Protein AF-0000000087141387 (afdb_homodimer)

Solvent-accessible surface area (backbone atoms only — not comparable to full-atom values): 13794 Å² total; per-residue (Å²): 77,48,28,27,36,65,25,38,48,36,56,26,40,43,23,45,24,67,42,59,40,42,36,78,27,45,29,98,48,74,44,71,75,12,20,37,37,37,37,39,38,30,48,27,39,36,30,54,13,56,23,33,44,31,39,34,23,25,47,71,19,22,20,38,37,33,47,34,37,37,37,45,31,36,32,42,55,13,43,25,35,38,31,36,32,15,14,28,33,80,92,75,69,39,75,70,88,55,39,50,20,52,37,28,44,32,39,39,36,39,34,39,36,31,41,29,20,44,18,43,27,44,31,38,33,22,54,90,37,36,37,62,42,42,74,42,62,72,52,54,55,41,79,36,65,61,42,79,40,40,64,36,81,70,51,68,131,77,48,28,26,35,65,24,37,45,35,56,27,39,43,23,45,24,69,43,58,40,42,35,78,28,44,29,98,48,74,44,72,76,13,21,36,35,38,37,38,40,31,48,27,39,38,31,55,14,57,24,33,44,32,38,35,23,26,48,74,19,22,20,39,37,33,47,34,36,38,37,46,30,37,32,42,54,12,43,26,34,37,32,37,32,15,14,27,33,80,92,75,70,40,73,69,87,54,37,49,19,52,36,31,45,31,39,39,36,39,34,38,37,30,41,30,20,43,19,43,28,43,31,40,32,23,54,89,36,37,38,64,41,42,74,43,62,72,53,55,55,42,78,39,66,62,46,79,39,40,65,35,82,72,50,68,131

Radius of gyration: 18.94 Å; Cα contacts (8 Å, |Δi|>4): 1085; chains: 2; bounding box: 34×52×44 Å

Sequence (314 aa):
MQSSTNTIFNNNYCCGGHGISIGSLGGNAVDETSTVQGLTVQGNTIVNSDNGLRIKTIIGLQGLVSDVKYVQNTLSNAKNAIVMHSDYSKSKGGYTASPTSQVAIKGVTISGLTGSATNLYDIVANPKVVSDWSFSGIKVSASTTGNMVGQPNSVSVMQSSTNTIFNNNYCCGGHGISIGSLGGNAVDETSTVQGLTVQGNTIVNSDNGLRIKTIIGLQGLVSDVKYVQNTLSNAKNAIVMHSDYSKSKGGYTASPTSQVAIKGVTISGLTGSATNLYDIVANPKVVSDWSFSGIKVSASTTGNMVGQPNSVSV

Organism: NCBI:txid53985

Structure (mmCIF, N/CA/C/O backbone):
data_AF-0000000087141387-model_v1
#
loop_
_entity.id
_entity.type
_entity.pdbx_description
1 polymer endo-polygalacturonase
#
loop_
_atom_site.group_PDB
_atom_site.id
_atom_site.type_symbol
_atom_site.label_atom_id
_atom_site.label_alt_id
_atom_site.label_comp_id
_atom_site.label_asym_id
_atom_site.label_entity_id
_atom_site.label_seq_id
_atom_site.pdbx_PDB_ins_code
_atom_site.Cartn_x
_atom_site.Cartn_y
_atom_site.Cartn_z
_atom_site.occupancy
_atom_site.B_iso_or_equiv
_atom_site.auth_seq_id
_atom_site.auth_comp_id
_atom_site.auth_asym_id
_atom_site.auth_atom_id
_atom_site.pdbx_PDB_model_num
ATOM 1 N N . MET A 1 1 ? -2.252 2.287 0.493 1 89.75 1 MET A N 1
ATOM 2 C CA . MET A 1 1 ? -3.629 1.812 0.587 1 89.75 1 MET A CA 1
ATOM 3 C C . MET A 1 1 ? -4.562 2.682 -0.245 1 89.75 1 MET A C 1
ATOM 5 O O . MET A 1 1 ? -4.492 3.912 -0.185 1 89.75 1 MET A O 1
ATOM 9 N N . GLN A 1 2 ? -5.402 1.954 -1.001 1 87.31 2 GLN A N 1
ATOM 10 C CA . GLN A 1 2 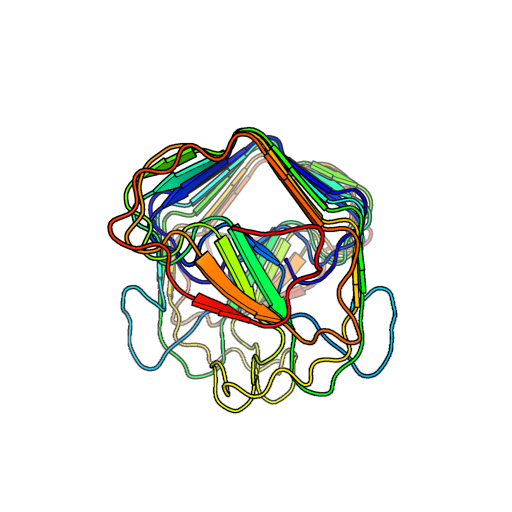? -6.285 2.703 -1.889 1 87.31 2 GLN A CA 1
ATOM 11 C C . GLN A 1 2 ? -7.742 2.553 -1.467 1 87.31 2 GLN A C 1
ATOM 13 O O . GLN A 1 2 ? -8.57 3.426 -1.742 1 87.31 2 GLN A O 1
ATOM 18 N N . SER A 1 3 ? -8.055 1.5 -0.824 1 94.06 3 SER A N 1
ATOM 19 C CA . SER A 1 3 ? -9.375 1.249 -0.241 1 94.06 3 SER A CA 1
ATOM 20 C C . SER A 1 3 ? -9.289 0.21 0.873 1 94.06 3 SER A C 1
ATOM 22 O O . SER A 1 3 ? -8.492 -0.728 0.798 1 94.06 3 SER A O 1
ATOM 24 N N . SER A 1 4 ? -10 0.456 1.893 1 95.75 4 SER A N 1
ATOM 25 C CA . SER A 1 4 ? -10.062 -0.491 3 1 95.75 4 SER A CA 1
ATOM 26 C C . SER A 1 4 ? -11.062 -0.039 4.059 1 95.75 4 SER A C 1
ATOM 28 O O . SER A 1 4 ? -11.422 1.139 4.117 1 95.75 4 SER A O 1
ATOM 30 N N . THR A 1 5 ? -11.5 -1.053 4.746 1 96.19 5 THR A N 1
ATOM 31 C CA . THR A 1 5 ? -12.281 -0.773 5.945 1 96.19 5 THR A CA 1
ATOM 32 C C . THR A 1 5 ? -11.719 -1.523 7.148 1 96.19 5 THR A C 1
ATOM 34 O O . THR A 1 5 ? -11.258 -2.66 7.02 1 96.19 5 THR A O 1
ATOM 37 N N . ASN A 1 6 ? -11.711 -0.925 8.273 1 96.06 6 ASN A N 1
ATOM 38 C CA . ASN A 1 6 ? -11.359 -1.546 9.547 1 96.06 6 ASN A CA 1
ATOM 39 C C . ASN A 1 6 ? -10.039 -2.307 9.453 1 96.06 6 ASN A C 1
ATOM 41 O O . ASN A 1 6 ? -9.977 -3.486 9.805 1 96.06 6 ASN A O 1
ATOM 45 N N . THR A 1 7 ? -9.062 -1.631 9.078 1 96.06 7 THR A N 1
ATOM 46 C CA . THR A 1 7 ? -7.742 -2.203 8.844 1 96.06 7 THR A CA 1
ATOM 47 C C . THR A 1 7 ? -6.77 -1.777 9.945 1 96.06 7 THR A C 1
ATOM 49 O O . THR A 1 7 ? -6.828 -0.644 10.422 1 96.06 7 THR A O 1
ATOM 52 N N . ILE A 1 8 ? -5.891 -2.691 10.383 1 97.38 8 ILE A N 1
ATOM 53 C CA . ILE A 1 8 ? -4.859 -2.422 11.375 1 97.38 8 ILE A CA 1
ATOM 54 C C . ILE A 1 8 ? -3.484 -2.719 10.789 1 97.38 8 ILE A C 1
ATOM 56 O O . ILE A 1 8 ? -3.219 -3.84 10.352 1 97.38 8 ILE A O 1
ATOM 60 N N . PHE A 1 9 ? -2.645 -1.748 10.742 1 96.81 9 PHE A N 1
ATOM 61 C CA . PHE A 1 9 ? -1.237 -1.848 10.375 1 96.81 9 PHE A CA 1
ATOM 62 C C . PHE A 1 9 ? -0.344 -1.689 11.602 1 96.81 9 PHE A C 1
ATOM 64 O O . PHE A 1 9 ? -0.021 -0.568 12 1 96.81 9 PHE A O 1
ATOM 71 N N . ASN A 1 10 ? 0.078 -2.791 12.117 1 95.75 10 ASN A N 1
ATOM 72 C CA . ASN A 1 10 ? 0.722 -2.709 13.422 1 95.75 10 ASN A CA 1
ATOM 73 C C . ASN A 1 10 ? 2.121 -3.316 13.398 1 95.75 10 ASN A C 1
ATOM 75 O O . ASN A 1 10 ? 2.326 -4.391 12.828 1 95.75 10 ASN A O 1
ATOM 79 N N . ASN A 1 11 ? 3.123 -2.572 13.93 1 97.56 11 ASN A N 1
ATOM 80 C CA . ASN A 1 11 ? 4.465 -3.051 14.242 1 97.56 11 ASN A CA 1
ATOM 81 C C . ASN A 1 11 ? 5.195 -3.531 12.992 1 97.56 11 ASN A C 1
ATOM 83 O O . ASN A 1 11 ? 5.797 -4.605 12.992 1 97.56 11 ASN A O 1
ATOM 87 N N . ASN A 1 12 ? 5.012 -2.738 11.984 1 97.5 12 ASN A N 1
ATOM 88 C CA . ASN A 1 12 ? 5.746 -3.016 10.75 1 97.5 12 ASN A CA 1
ATOM 89 C C . ASN A 1 12 ? 7.07 -2.26 10.711 1 97.5 12 ASN A C 1
ATOM 91 O O . ASN A 1 12 ? 7.25 -1.272 11.422 1 97.5 12 ASN A O 1
ATOM 95 N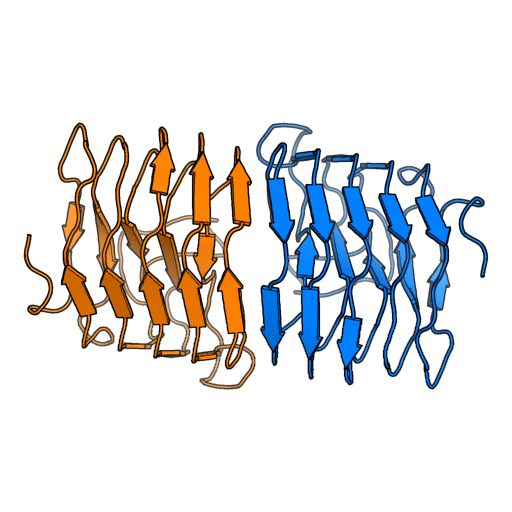 N . TYR A 1 13 ? 8.023 -2.809 9.992 1 98.12 13 TYR A N 1
ATOM 96 C CA . TYR A 1 13 ? 9.258 -2.129 9.625 1 98.12 13 TYR A CA 1
ATOM 97 C C . TYR A 1 13 ? 9.289 -1.812 8.133 1 98.12 13 TYR A C 1
ATOM 99 O O . TYR A 1 13 ? 9.281 -2.721 7.297 1 98.12 13 TYR A O 1
ATOM 107 N N . CYS A 1 14 ? 9.242 -0.518 7.812 1 96.81 14 CYS A N 1
ATOM 108 C CA . CYS A 1 14 ? 9.234 -0.039 6.438 1 96.81 14 CYS A CA 1
ATOM 109 C C . CYS A 1 14 ? 10.523 0.705 6.113 1 96.81 14 CYS A C 1
ATOM 111 O O . CYS A 1 14 ? 10.922 1.612 6.844 1 96.81 14 CYS A O 1
ATOM 113 N N . CYS A 1 15 ? 11.172 0.328 4.992 1 97.38 15 CYS A N 1
ATOM 114 C CA . CYS A 1 15 ? 12.445 0.951 4.66 1 97.38 15 CYS A CA 1
ATOM 115 C C . CYS A 1 15 ? 12.547 1.225 3.166 1 97.38 15 CYS A C 1
ATOM 117 O O . CYS A 1 15 ? 12.203 0.368 2.348 1 97.38 15 CYS A O 1
ATOM 119 N N . GLY A 1 16 ? 13.016 2.432 2.848 1 95.5 16 GLY A N 1
ATOM 120 C CA . GLY A 1 16 ? 13.43 2.742 1.487 1 95.5 16 GLY A CA 1
ATOM 121 C C . GLY A 1 16 ? 12.266 2.941 0.541 1 95.5 16 GLY A C 1
ATOM 122 O O . GLY A 1 16 ? 12.328 2.541 -0.624 1 95.5 16 GLY A O 1
ATOM 123 N N . GLY A 1 17 ? 11.234 3.537 1.069 1 94.88 17 GLY A N 1
ATOM 124 C CA . GLY A 1 17 ? 10.07 3.707 0.222 1 94.88 17 GLY A CA 1
ATOM 125 C C . GLY A 1 17 ? 9.406 5.062 0.382 1 94.88 17 GLY A C 1
ATOM 126 O O . GLY A 1 17 ? 10.078 6.059 0.658 1 94.88 17 GLY A O 1
ATOM 127 N N . HIS A 1 18 ? 8.125 5.062 0.055 1 94.31 18 HIS A N 1
ATOM 128 C CA . HIS A 1 18 ? 7.383 6.316 0.049 1 94.31 18 HIS A CA 1
ATOM 129 C C . HIS A 1 18 ? 6.605 6.5 1.348 1 94.31 18 HIS A C 1
ATOM 131 O O . HIS A 1 18 ? 5.688 7.32 1.413 1 94.31 18 HIS A O 1
ATOM 137 N N . GLY A 1 19 ? 6.934 5.664 2.408 1 96.06 19 GLY A N 1
ATOM 138 C CA . GLY A 1 19 ? 6.246 5.773 3.684 1 96.06 19 GLY A CA 1
ATOM 139 C C . GLY A 1 19 ? 4.953 4.98 3.732 1 96.06 19 GLY A C 1
ATOM 140 O O . GLY A 1 19 ? 4.676 4.18 2.838 1 96.06 19 GLY A O 1
ATOM 141 N N . ILE A 1 20 ? 4.215 5.023 4.809 1 97.12 20 ILE A N 1
ATOM 142 C CA . ILE A 1 20 ? 2.883 4.441 4.941 1 97.12 20 ILE A CA 1
ATOM 143 C C . ILE A 1 20 ? 1.841 5.406 4.379 1 97.12 20 ILE A C 1
ATOM 145 O O . ILE A 1 20 ? 1.582 6.461 4.965 1 97.12 20 ILE A O 1
ATOM 149 N N . SER A 1 21 ? 1.292 5.062 3.244 1 97.5 21 SER A N 1
ATOM 150 C CA . SER A 1 21 ? 0.534 6.031 2.461 1 97.5 21 SER A CA 1
ATOM 151 C C . SER A 1 21 ? -0.897 5.559 2.23 1 97.5 21 SER A C 1
ATOM 153 O O . SER A 1 21 ? -1.131 4.375 1.965 1 97.5 21 SER A O 1
ATOM 155 N N . ILE A 1 22 ? -1.842 6.422 2.447 1 97.81 22 ILE A N 1
ATOM 156 C CA . ILE A 1 22 ? -3.17 6.297 1.856 1 97.81 22 ILE A CA 1
ATOM 157 C C . ILE A 1 22 ? -3.209 7.027 0.516 1 97.81 22 ILE A C 1
ATOM 159 O O . ILE A 1 22 ? -3.02 8.242 0.46 1 97.81 22 ILE A O 1
ATOM 163 N N . GLY A 1 23 ? -3.463 6.262 -0.583 1 95.19 23 GLY A N 1
ATOM 164 C CA . GLY A 1 23 ? -3.545 6.938 -1.868 1 95.19 23 GLY A CA 1
ATOM 165 C C . GLY A 1 23 ? -2.709 6.273 -2.945 1 95.19 23 GLY A C 1
ATOM 166 O O . GLY A 1 23 ? -2.08 5.242 -2.703 1 95.19 23 GLY A O 1
ATOM 167 N N . SER A 1 24 ? -2.736 6.84 -4.105 1 95.19 24 SER A N 1
ATOM 168 C CA . SER A 1 24 ? -3.598 7.957 -4.477 1 95.19 24 SER A CA 1
ATOM 169 C C . SER A 1 24 ? -5.07 7.559 -4.426 1 95.19 24 SER A C 1
ATOM 171 O O . SER A 1 24 ? -5.453 6.508 -4.945 1 95.19 24 SER A O 1
ATOM 173 N N . LEU A 1 25 ? -5.867 8.352 -3.779 1 97.5 25 LEU A N 1
ATOM 174 C CA . LEU A 1 25 ? -7.262 8 -3.545 1 97.5 25 LEU A CA 1
ATOM 175 C C . LEU A 1 25 ? -8.195 8.992 -4.242 1 97.5 25 LEU A C 1
ATOM 177 O O . LEU A 1 25 ? -7.992 10.203 -4.164 1 97.5 25 LEU A O 1
ATOM 181 N N . GLY A 1 26 ? -9.18 8.5 -4.938 1 97.56 26 GLY A N 1
ATOM 182 C CA . GLY A 1 26 ? -10.227 9.273 -5.57 1 97.56 26 GLY A CA 1
ATOM 183 C C . GLY A 1 26 ? -10.914 8.539 -6.707 1 97.56 26 GLY A C 1
ATOM 184 O O . GLY A 1 26 ? -10.266 7.801 -7.453 1 97.56 26 GLY A O 1
ATOM 185 N N . GLY A 1 27 ? -12.125 8.711 -6.867 1 96.81 27 GLY A N 1
ATOM 186 C CA . GLY A 1 27 ? -12.938 8.156 -7.941 1 96.81 27 GLY A CA 1
ATOM 187 C C . GLY A 1 27 ? -14.062 9.07 -8.383 1 96.81 27 GLY A C 1
ATOM 188 O O . GLY A 1 27 ? -14.125 10.227 -7.957 1 96.81 27 GLY A O 1
ATOM 189 N N . ASN A 1 28 ? -14.891 8.492 -9.305 1 96.88 28 ASN A N 1
ATOM 190 C CA . ASN A 1 28 ? -15.969 9.297 -9.867 1 96.88 28 ASN A CA 1
ATOM 191 C C . ASN A 1 28 ? -17.078 9.547 -8.844 1 96.88 28 ASN A C 1
ATOM 193 O O . ASN A 1 28 ? -17.875 10.469 -9 1 96.88 28 ASN A O 1
ATOM 197 N N . ALA A 1 29 ? -17.125 8.641 -7.836 1 97.94 29 ALA A N 1
ATOM 198 C CA . ALA A 1 29 ? -18.109 8.742 -6.758 1 97.94 29 ALA A CA 1
ATOM 199 C C . ALA A 1 29 ? -17.531 8.227 -5.441 1 97.94 29 ALA A C 1
ATOM 201 O O . ALA A 1 29 ? -16.469 7.598 -5.43 1 97.94 29 ALA A O 1
ATOM 202 N N . VAL A 1 30 ? -18.172 8.609 -4.332 1 98.06 30 VAL A N 1
ATOM 203 C CA . VAL A 1 30 ? -17.844 8.016 -3.043 1 98.06 30 VAL A CA 1
ATOM 204 C C . VAL A 1 30 ? -18.438 6.617 -2.945 1 98.06 30 VAL A C 1
ATOM 206 O O . VAL A 1 30 ? -19.672 6.469 -2.863 1 98.06 30 VAL A O 1
ATOM 209 N N . ASP A 1 31 ? -17.578 5.684 -3.043 1 96.88 31 ASP A N 1
ATOM 210 C CA . ASP A 1 31 ? -18.016 4.297 -2.885 1 96.88 31 ASP A CA 1
ATOM 211 C C . ASP A 1 31 ? -16.891 3.449 -2.273 1 96.88 31 ASP A C 1
ATOM 213 O O . ASP A 1 31 ? -15.906 3.984 -1.771 1 96.88 31 ASP A O 1
ATOM 217 N N . GLU A 1 32 ? -17.047 2.152 -2.291 1 94.38 32 GLU A N 1
ATOM 218 C CA . GLU A 1 32 ? -16.109 1.261 -1.613 1 94.38 32 GLU A CA 1
ATOM 219 C C . GLU A 1 32 ? -14.711 1.353 -2.229 1 94.38 32 GLU A C 1
ATOM 221 O O . GLU A 1 32 ? -13.711 1.162 -1.537 1 94.38 32 GLU A O 1
ATOM 226 N N . THR A 1 33 ? -14.609 1.691 -3.445 1 92.81 33 THR A N 1
ATOM 227 C CA . THR A 1 33 ? -13.328 1.685 -4.145 1 92.81 33 THR A CA 1
ATOM 228 C C . THR A 1 33 ? -12.594 3.008 -3.939 1 92.81 33 THR A C 1
ATOM 230 O O . THR A 1 33 ? -11.398 3.113 -4.238 1 92.81 33 THR A O 1
ATOM 233 N N . SER A 1 34 ? -13.352 3.965 -3.387 1 97.31 34 SER A N 1
ATOM 234 C CA . SER A 1 34 ? -12.773 5.285 -3.166 1 97.31 34 SER A CA 1
ATOM 235 C C . SER A 1 34 ? -12.875 5.695 -1.699 1 97.31 34 SER A C 1
ATOM 237 O O . SER A 1 34 ? -13.109 6.863 -1.39 1 97.31 34 SER A O 1
ATOM 239 N N . THR A 1 35 ? -12.758 4.613 -0.816 1 98.31 35 THR A N 1
ATOM 240 C CA . THR A 1 35 ? -12.945 4.887 0.605 1 98.31 35 THR A CA 1
ATOM 241 C C . THR A 1 35 ? -11.898 4.148 1.437 1 98.31 35 THR A C 1
ATOM 243 O O . THR A 1 35 ? -11.641 2.965 1.208 1 98.31 35 THR A O 1
ATOM 246 N N . VAL A 1 36 ? -11.211 4.848 2.338 1 98.62 36 VAL A N 1
ATOM 247 C CA . VAL A 1 36 ? -10.484 4.277 3.463 1 98.62 36 VAL A CA 1
ATOM 248 C C . VAL A 1 36 ? -11.125 4.723 4.777 1 98.62 36 VAL A C 1
ATOM 250 O O . VAL A 1 36 ? -11.156 5.918 5.086 1 98.62 36 VAL A O 1
ATOM 253 N N . GLN A 1 37 ? -11.68 3.74 5.406 1 98.56 37 GLN A N 1
ATOM 254 C CA . GLN A 1 37 ? -12.398 4.062 6.633 1 98.56 37 GLN A CA 1
ATOM 255 C C . GLN A 1 37 ? -12.023 3.102 7.758 1 98.56 37 GLN A C 1
ATOM 257 O O . GLN A 1 37 ? -12.047 1.883 7.57 1 98.56 37 GLN A O 1
ATOM 262 N N . GLY A 1 38 ? -11.695 3.609 8.883 1 98.25 38 GLY A N 1
ATOM 263 C CA . GLY A 1 38 ? -11.336 2.764 10.016 1 98.25 38 GLY A CA 1
ATOM 264 C C . GLY A 1 38 ? -9.953 2.15 9.883 1 98.25 38 GLY A C 1
ATOM 265 O O . GLY A 1 38 ? -9.805 0.926 9.906 1 98.25 38 GLY A O 1
ATOM 266 N N . LEU A 1 39 ? -8.938 3.033 9.836 1 98.44 39 LEU A N 1
ATOM 267 C CA . LEU A 1 39 ? -7.551 2.592 9.703 1 98.44 39 LEU A CA 1
ATOM 268 C C . LEU A 1 39 ? -6.746 2.955 10.945 1 98.44 39 LEU A C 1
ATOM 270 O O . LEU A 1 39 ? -6.738 4.113 11.367 1 98.44 39 LEU A O 1
ATOM 274 N N . THR A 1 40 ? -6.172 1.952 11.555 1 98.69 40 THR A N 1
ATOM 275 C CA . THR A 1 40 ? -5.223 2.184 12.641 1 98.69 40 THR A CA 1
ATOM 276 C C . THR A 1 40 ? -3.811 1.805 12.203 1 98.69 40 THR A C 1
ATOM 278 O O . THR A 1 40 ? -3.566 0.671 11.789 1 98.69 40 THR A O 1
ATOM 281 N N . VAL A 1 41 ? -2.93 2.729 12.273 1 98.62 41 VAL A N 1
ATOM 282 C CA . VAL A 1 41 ? -1.507 2.576 11.984 1 98.62 41 VAL A CA 1
ATOM 283 C C . VAL A 1 41 ? -0.696 2.799 13.258 1 98.62 41 VAL A C 1
ATOM 285 O O . VAL A 1 41 ? -0.522 3.936 13.703 1 98.62 41 VAL A O 1
ATOM 288 N N . GLN A 1 42 ? -0.193 1.696 13.812 1 98.62 42 GLN A N 1
ATOM 289 C CA . GLN A 1 42 ? 0.323 1.851 15.172 1 98.62 42 GLN A CA 1
ATOM 290 C C . GLN A 1 42 ? 1.653 1.124 15.336 1 98.62 42 GLN A C 1
ATOM 292 O O . GLN A 1 42 ? 1.806 -0.016 14.898 1 98.62 42 GLN A O 1
ATOM 297 N N . GLY A 1 43 ? 2.555 1.771 15.93 1 98.62 43 GLY A N 1
ATOM 298 C CA . GLY A 1 43 ? 3.777 1.13 16.391 1 98.62 43 GLY A CA 1
ATOM 299 C C . GLY A 1 43 ? 4.723 0.774 15.258 1 98.62 43 GLY A C 1
ATOM 300 O O . GLY A 1 43 ? 5.566 -0.11 15.398 1 98.62 43 GLY A O 1
ATOM 301 N N . ASN A 1 44 ? 4.617 1.442 14.172 1 98.69 44 ASN A N 1
ATOM 302 C CA . ASN A 1 44 ? 5.469 1.119 13.031 1 98.69 44 ASN A CA 1
ATOM 303 C C . ASN A 1 44 ? 6.766 1.926 13.055 1 98.69 44 ASN A C 1
ATOM 305 O O . ASN A 1 44 ? 6.82 3.004 13.648 1 98.69 44 ASN A O 1
ATOM 309 N N . THR A 1 45 ? 7.809 1.389 12.453 1 98.81 45 THR A N 1
ATOM 310 C CA . THR A 1 45 ? 9.07 2.08 12.203 1 98.81 45 THR A CA 1
ATOM 311 C C . THR A 1 45 ? 9.273 2.316 10.711 1 98.81 45 THR A C 1
ATOM 313 O O . THR A 1 45 ? 9.227 1.376 9.914 1 98.81 45 THR A O 1
ATOM 316 N N . ILE A 1 46 ? 9.469 3.549 10.352 1 98.62 46 ILE A N 1
ATOM 317 C CA . ILE A 1 46 ? 9.672 3.953 8.961 1 98.62 46 ILE A CA 1
ATOM 318 C C . ILE A 1 46 ? 11.062 4.566 8.805 1 98.62 46 ILE A C 1
ATOM 320 O O . ILE A 1 46 ? 11.375 5.582 9.43 1 98.62 46 ILE A O 1
ATOM 324 N N . VAL A 1 47 ? 11.852 3.932 7.93 1 98.56 47 VAL A N 1
ATOM 325 C CA . VAL A 1 47 ? 13.266 4.266 7.906 1 98.56 47 VAL A CA 1
ATOM 326 C C . VAL A 1 47 ? 13.68 4.664 6.492 1 98.56 47 VAL A C 1
ATOM 328 O O . VAL A 1 47 ? 13.258 4.039 5.516 1 98.56 47 VAL A O 1
ATOM 331 N N . ASN A 1 48 ? 14.555 5.684 6.402 1 98.06 48 ASN A N 1
ATOM 332 C CA . ASN A 1 48 ? 15.172 6.059 5.133 1 98.06 48 ASN A CA 1
ATOM 333 C C . ASN A 1 48 ? 14.148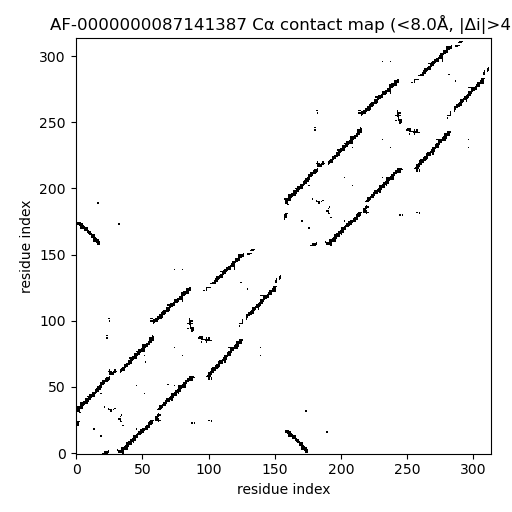 6.094 4 1 98.06 48 ASN A C 1
ATOM 335 O O . ASN A 1 48 ? 14.344 5.453 2.965 1 98.06 48 ASN A O 1
ATOM 339 N N . SER A 1 49 ? 13.102 6.953 4.262 1 98.25 49 SER A N 1
ATOM 340 C CA . SER A 1 49 ? 11.977 6.969 3.332 1 98.25 49 SER A CA 1
ATOM 341 C C . SER A 1 49 ? 11.633 8.391 2.906 1 98.25 49 SER A C 1
ATOM 343 O O . SER A 1 49 ? 11.969 9.352 3.602 1 98.25 49 SER A O 1
ATOM 345 N N . ASP A 1 50 ? 10.984 8.5 1.777 1 97.62 50 ASP A N 1
ATOM 346 C CA . ASP A 1 50 ? 10.578 9.805 1.27 1 97.62 50 ASP A CA 1
ATOM 347 C C . ASP A 1 50 ? 9.57 10.469 2.207 1 97.62 50 ASP A C 1
ATOM 349 O O . ASP A 1 50 ? 9.547 11.695 2.328 1 97.62 50 ASP A O 1
ATOM 353 N N . ASN A 1 51 ? 8.742 9.688 2.77 1 98.38 51 ASN A N 1
ATOM 354 C CA . ASN A 1 51 ? 7.699 10.156 3.67 1 98.38 51 ASN A CA 1
ATOM 355 C C . ASN A 1 51 ? 7.555 9.25 4.887 1 98.38 51 ASN A C 1
ATOM 357 O O . ASN A 1 51 ? 8.039 8.117 4.883 1 98.38 51 ASN A O 1
ATOM 361 N N . GLY A 1 52 ? 6.984 9.805 5.984 1 98.69 52 GLY A N 1
ATOM 362 C CA . GLY A 1 52 ? 6.48 8.992 7.082 1 98.69 52 GLY A CA 1
ATOM 363 C C . GLY A 1 52 ? 5.047 8.539 6.879 1 98.69 52 GLY A C 1
ATOM 364 O O . GLY A 1 52 ? 4.801 7.508 6.254 1 98.69 52 GLY A O 1
ATOM 365 N N . LEU A 1 53 ? 4.18 9.438 7.387 1 98.88 53 LEU A N 1
ATOM 366 C CA . LEU A 1 53 ? 2.746 9.242 7.215 1 98.88 53 LEU A CA 1
ATOM 367 C C . LEU A 1 53 ? 2.215 10.102 6.074 1 98.88 53 LEU A C 1
ATOM 369 O O . LEU A 1 53 ? 2.414 11.32 6.062 1 98.88 53 LEU A O 1
ATOM 373 N N . ARG A 1 54 ? 1.555 9.438 5.105 1 98.62 54 ARG A N 1
ATOM 374 C CA . ARG A 1 54 ? 1.21 10.18 3.896 1 98.62 54 ARG A CA 1
ATOM 375 C C . ARG A 1 54 ? -0.226 9.898 3.471 1 98.62 54 ARG A C 1
ATOM 377 O O . ARG A 1 54 ? -0.669 8.75 3.49 1 98.62 54 ARG A O 1
ATOM 384 N N . ILE A 1 55 ? -0.992 10.914 3.211 1 98.75 55 ILE A N 1
ATOM 385 C CA . ILE A 1 55 ? -2.277 10.828 2.525 1 98.75 55 ILE A CA 1
ATOM 386 C C . ILE A 1 55 ? -2.238 11.672 1.25 1 98.75 55 ILE A C 1
ATOM 388 O O . ILE A 1 55 ? -1.878 12.852 1.287 1 98.75 55 ILE A O 1
ATOM 392 N N . LYS A 1 56 ? -2.506 11.062 0.12 1 98.38 56 LYS A N 1
ATOM 393 C CA . LYS A 1 56 ? -2.543 11.781 -1.148 1 98.38 56 LYS A CA 1
ATOM 394 C C . LYS A 1 56 ? -3.834 11.492 -1.907 1 98.38 56 LYS A C 1
ATOM 396 O O . LYS A 1 56 ? -4.199 10.328 -2.104 1 98.38 56 LYS A O 1
ATOM 401 N N . THR A 1 57 ? -4.562 12.586 -2.275 1 98.81 57 THR A N 1
ATOM 402 C CA . THR A 1 57 ? -5.848 12.414 -2.945 1 98.81 57 THR A CA 1
ATOM 403 C C . THR A 1 57 ? -5.848 13.117 -4.301 1 98.81 57 THR A C 1
ATOM 405 O O . THR A 1 57 ? -5.16 14.125 -4.484 1 98.81 57 THR A O 1
ATOM 408 N N . ILE A 1 58 ? -6.613 12.602 -5.219 1 98.06 58 ILE A N 1
ATOM 409 C CA . ILE A 1 58 ? -6.508 12.953 -6.629 1 98.06 58 ILE A CA 1
ATOM 410 C C . ILE A 1 58 ? -7.371 14.18 -6.926 1 98.06 58 ILE A C 1
ATOM 412 O O . ILE A 1 58 ? -8.547 14.227 -6.551 1 98.06 58 ILE A O 1
ATOM 416 N N . ILE A 1 59 ? -6.812 15.109 -7.633 1 98.69 59 ILE A N 1
ATOM 417 C CA . ILE A 1 59 ? -7.465 16.359 -7.977 1 98.69 59 ILE A CA 1
ATOM 418 C C . ILE A 1 59 ? -8.766 16.078 -8.719 1 98.69 59 ILE A C 1
ATOM 420 O O . ILE A 1 59 ? -8.82 15.211 -9.586 1 98.69 59 ILE A O 1
ATOM 424 N N . GLY A 1 60 ? -9.797 16.719 -8.281 1 98.38 60 GLY A N 1
ATOM 425 C CA . GLY A 1 60 ? -11.062 16.719 -8.992 1 98.38 60 GLY A CA 1
ATOM 426 C C . GLY A 1 60 ? -11.906 15.492 -8.703 1 98.38 60 GLY A C 1
ATOM 427 O O . GLY A 1 60 ? -13.078 15.438 -9.094 1 98.38 60 GLY A O 1
ATOM 428 N N . LEU A 1 61 ? -11.438 14.516 -8.016 1 98.44 61 LEU A N 1
ATOM 429 C CA . LEU A 1 61 ? -1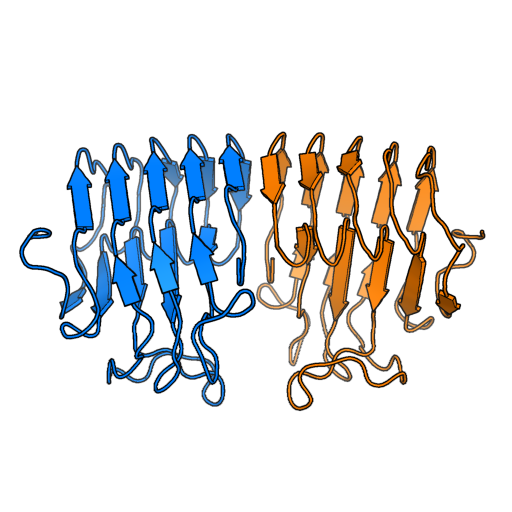2.172 13.273 -7.801 1 98.44 61 LEU A CA 1
ATOM 430 C C . LEU A 1 61 ? -12.766 13.219 -6.395 1 98.44 61 LEU A C 1
ATOM 432 O O . LEU A 1 61 ? -12.461 14.078 -5.559 1 98.44 61 LEU A O 1
ATOM 436 N N . GLN A 1 62 ? -13.695 12.289 -6.258 1 98.75 62 GLN A N 1
ATOM 437 C CA . GLN A 1 62 ? -14.43 12.156 -5.004 1 98.75 62 GLN A CA 1
ATOM 438 C C . GLN A 1 62 ? -13.969 10.93 -4.223 1 98.75 62 GLN A C 1
ATOM 440 O O . GLN A 1 62 ? -13.375 10.016 -4.789 1 98.75 62 GLN A O 1
ATOM 445 N N . GLY A 1 63 ? -14.281 10.969 -2.932 1 98.81 63 GLY A N 1
ATOM 446 C CA . GLY A 1 63 ? -13.93 9.867 -2.051 1 98.81 63 GLY A CA 1
ATOM 447 C C . GLY A 1 63 ? -13.984 10.234 -0.581 1 98.81 63 GLY A C 1
ATOM 448 O O . GLY A 1 63 ? -14.438 11.32 -0.225 1 98.81 63 GLY A O 1
ATOM 449 N N . LEU A 1 64 ? -13.453 9.18 0.247 1 98.88 64 LEU A N 1
ATOM 450 C CA . LEU A 1 64 ? -13.555 9.391 1.687 1 98.88 64 LEU A CA 1
ATOM 451 C C . LEU A 1 64 ? -12.383 8.742 2.416 1 98.88 64 LEU A C 1
ATOM 453 O O . LEU A 1 64 ? -12.109 7.555 2.217 1 98.88 64 LEU A O 1
ATOM 457 N N . VAL A 1 65 ? -11.695 9.492 3.17 1 98.88 65 VAL A N 1
ATOM 458 C CA . VAL A 1 65 ? -10.781 9.039 4.215 1 98.88 65 VAL A CA 1
ATOM 459 C C . VAL A 1 65 ? -11.328 9.438 5.586 1 98.88 65 VAL A C 1
ATOM 461 O O . VAL A 1 65 ? -11.5 10.625 5.867 1 98.88 65 VAL A O 1
ATOM 464 N N . SER A 1 66 ? -11.656 8.461 6.336 1 98.81 66 SER A N 1
ATOM 465 C CA . SER A 1 66 ? -12.242 8.812 7.625 1 98.81 66 SER A CA 1
ATOM 466 C C . SER A 1 66 ? -11.82 7.828 8.711 1 98.81 66 SER A C 1
ATOM 468 O O . SER A 1 66 ? -11.609 6.645 8.43 1 98.81 66 SER A O 1
ATOM 470 N N . ASP A 1 67 ? -11.703 8.305 9.898 1 98.69 67 ASP A N 1
ATOM 471 C CA . ASP A 1 67 ? -11.398 7.492 11.07 1 98.69 67 ASP A CA 1
ATOM 472 C C . ASP A 1 67 ? -10.055 6.777 10.914 1 98.69 67 ASP A C 1
ATOM 474 O O . ASP A 1 67 ? -9.984 5.551 11.016 1 98.69 67 ASP A O 1
ATOM 478 N N . VAL A 1 68 ? -9.102 7.652 10.75 1 98.81 68 VAL A N 1
ATOM 479 C CA . VAL A 1 68 ? -7.73 7.18 10.594 1 98.81 68 VAL A CA 1
ATOM 480 C C . VAL A 1 68 ? -6.906 7.566 11.82 1 98.81 68 VAL A C 1
ATOM 482 O O . VAL A 1 68 ? -6.875 8.734 12.211 1 98.81 68 VAL A O 1
ATOM 485 N N . LYS A 1 69 ? -6.242 6.582 12.43 1 98.88 69 LYS A N 1
ATOM 486 C CA . LYS A 1 69 ? -5.418 6.812 13.617 1 98.88 69 LYS A CA 1
ATOM 487 C C . LYS A 1 69 ? -3.975 6.383 13.375 1 98.88 69 LYS A C 1
ATOM 489 O O . LYS A 1 69 ? -3.709 5.207 13.109 1 98.88 69 LYS A O 1
ATOM 494 N N . TYR A 1 70 ? -3.117 7.355 13.453 1 98.88 70 TYR A N 1
ATOM 495 C CA . TYR A 1 70 ? -1.683 7.102 13.508 1 98.88 70 TYR A CA 1
ATOM 496 C C . TYR A 1 70 ? -1.168 7.211 14.938 1 98.88 70 TYR A C 1
ATOM 498 O O . TYR A 1 70 ? -1.135 8.305 15.516 1 98.88 70 TYR A O 1
ATOM 506 N N . VAL A 1 71 ? -0.757 6.035 15.461 1 98.81 71 VAL A N 1
ATOM 507 C CA . VAL A 1 71 ? -0.463 6.027 16.891 1 98.81 71 VAL A CA 1
ATOM 508 C C . VAL A 1 71 ? 0.941 5.473 17.125 1 98.81 71 VAL A C 1
ATOM 510 O O . VAL A 1 71 ? 1.254 4.355 16.719 1 98.81 71 VAL A O 1
ATOM 513 N N . GLN A 1 72 ? 1.795 6.219 17.719 1 98.88 72 GLN A N 1
ATOM 514 C CA . GLN A 1 72 ? 3.09 5.785 18.234 1 98.88 72 GLN A CA 1
ATOM 515 C C . GLN A 1 72 ? 3.939 5.164 17.141 1 98.88 72 GLN A C 1
ATOM 517 O O . GLN A 1 72 ? 4.527 4.098 17.328 1 98.88 72 GLN A O 1
ATOM 522 N N . ASN A 1 73 ? 3.982 5.871 16.031 1 98.94 73 ASN A N 1
ATOM 523 C CA . ASN A 1 73 ? 4.914 5.477 14.977 1 98.94 73 ASN A CA 1
ATOM 524 C C . ASN A 1 73 ? 6.25 6.199 15.109 1 98.94 73 ASN A C 1
ATOM 526 O O . ASN A 1 73 ? 6.324 7.266 15.727 1 98.94 73 ASN A O 1
ATOM 530 N N . THR A 1 74 ? 7.324 5.609 14.586 1 98.94 74 THR A N 1
ATOM 531 C CA . THR A 1 74 ? 8.672 6.16 14.688 1 98.94 74 THR A CA 1
ATOM 532 C C . THR A 1 74 ? 9.297 6.336 13.305 1 98.94 74 THR A C 1
ATOM 534 O O . THR A 1 74 ? 9.211 5.438 12.461 1 98.94 74 THR A O 1
ATOM 537 N N . LEU A 1 75 ? 9.859 7.484 13.117 1 98.88 75 LEU A N 1
ATOM 538 C CA . LEU A 1 75 ? 10.586 7.797 11.891 1 98.88 75 LEU A CA 1
ATOM 539 C C . LEU A 1 75 ? 12.094 7.824 12.133 1 98.88 75 LEU A C 1
ATOM 541 O O . LEU A 1 75 ? 12.547 8.289 13.18 1 98.88 75 LEU A O 1
ATOM 545 N N . SER A 1 76 ? 12.812 7.305 11.203 1 98.81 76 SER A N 1
ATOM 546 C CA . SER A 1 76 ? 14.258 7.504 11.148 1 98.81 76 SER A CA 1
ATOM 547 C C . SER A 1 76 ? 14.703 7.977 9.766 1 98.81 76 SER A C 1
ATOM 549 O O . SER A 1 76 ? 14.68 7.207 8.805 1 98.81 76 SER A O 1
ATOM 551 N N . ASN A 1 77 ? 15.023 9.25 9.617 1 98.62 77 ASN A N 1
ATOM 552 C CA . ASN A 1 77 ? 15.547 9.836 8.391 1 98.62 77 ASN A CA 1
ATOM 553 C C . ASN A 1 77 ? 14.523 9.805 7.266 1 98.62 77 ASN A C 1
ATOM 555 O O . ASN A 1 77 ? 14.797 9.281 6.184 1 98.62 77 ASN A O 1
ATOM 559 N N . ALA A 1 78 ? 13.312 10.32 7.621 1 98.81 78 ALA A N 1
ATOM 560 C CA . ALA A 1 78 ? 12.344 10.578 6.559 1 98.81 78 ALA A CA 1
ATOM 561 C C . ALA A 1 78 ? 12.547 11.969 5.961 1 98.81 78 ALA A C 1
ATOM 563 O O . ALA A 1 78 ? 13 12.891 6.652 1 98.81 78 ALA A O 1
ATOM 564 N N . LYS A 1 79 ? 12.297 12.102 4.734 1 98.81 79 LYS A N 1
ATOM 565 C CA . LYS A 1 79 ? 12.328 13.453 4.18 1 98.81 79 LYS A CA 1
ATOM 566 C C . LYS A 1 79 ? 11.156 14.281 4.699 1 98.81 79 LYS A C 1
ATOM 568 O O . LYS A 1 79 ? 11.359 15.375 5.23 1 98.81 79 LYS A O 1
ATOM 573 N N . ASN A 1 80 ? 9.953 13.844 4.562 1 98.94 80 ASN A N 1
ATOM 574 C CA . ASN A 1 80 ? 8.758 14.492 5.094 1 98.94 80 ASN A CA 1
ATOM 575 C C . ASN A 1 80 ? 8.078 13.625 6.148 1 98.94 80 ASN A C 1
ATOM 577 O O . ASN A 1 80 ? 7.738 12.469 5.887 1 98.94 80 ASN A O 1
ATOM 581 N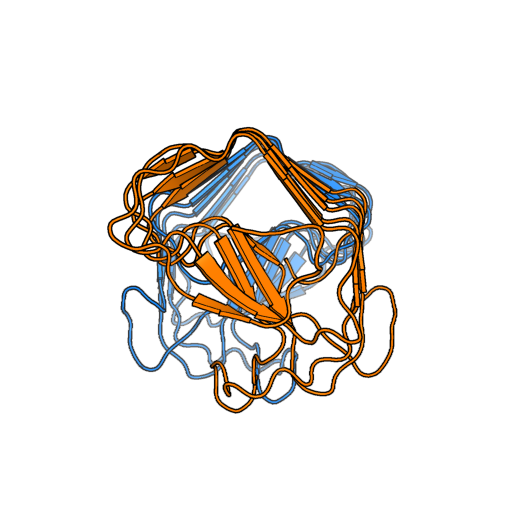 N . ALA A 1 81 ? 7.859 14.211 7.297 1 98.88 81 ALA A N 1
ATOM 582 C CA . ALA A 1 81 ? 7.301 13.398 8.375 1 98.88 81 ALA A CA 1
ATOM 583 C C . ALA A 1 81 ? 5.805 13.18 8.188 1 98.88 81 ALA A C 1
ATOM 585 O O . ALA A 1 81 ? 5.328 12.047 8.211 1 98.88 81 ALA A O 1
ATOM 586 N N . ILE A 1 82 ? 5.043 14.266 8.008 1 98.88 82 ILE A N 1
ATOM 587 C CA . ILE A 1 82 ? 3.596 14.234 7.836 1 98.88 82 ILE A CA 1
ATOM 588 C C . ILE A 1 82 ? 3.219 14.891 6.508 1 98.88 82 ILE A C 1
ATOM 590 O O . ILE A 1 82 ? 3.461 16.078 6.305 1 98.88 82 ILE A O 1
ATOM 594 N N . VAL A 1 83 ? 2.662 14.102 5.637 1 98.81 83 VAL A N 1
ATOM 595 C CA . VAL A 1 83 ? 2.322 14.562 4.293 1 98.81 83 VAL A CA 1
ATOM 596 C C . VAL A 1 83 ? 0.825 14.391 4.051 1 98.81 83 VAL A C 1
ATOM 598 O O . VAL A 1 83 ? 0.288 13.289 4.184 1 98.81 83 VAL A O 1
ATOM 601 N N . MET A 1 84 ? 0.109 15.469 3.688 1 98.69 84 MET A N 1
ATOM 602 C CA . MET A 1 84 ? -1.301 15.43 3.307 1 98.69 84 MET A CA 1
ATOM 603 C C . MET A 1 84 ? -1.565 16.344 2.107 1 98.69 84 MET A C 1
ATOM 605 O O . MET A 1 84 ? -1.559 17.562 2.236 1 98.69 84 MET A O 1
ATOM 609 N N . HIS A 1 85 ? -1.855 15.719 1.022 1 98.81 85 HIS A N 1
ATOM 610 C CA . HIS A 1 85 ? -1.999 16.469 -0.218 1 98.81 85 HIS A CA 1
ATOM 611 C C . HIS A 1 85 ? -3.357 16.219 -0.862 1 98.81 85 HIS A C 1
ATOM 613 O O . HIS A 1 85 ? -3.715 15.07 -1.142 1 98.81 85 HIS A O 1
ATOM 619 N N . SER A 1 86 ? -4.086 17.328 -1.148 1 98.88 86 SER A N 1
ATOM 620 C CA . SER A 1 86 ? -5.316 17.281 -1.933 1 98.88 86 SER A CA 1
ATOM 621 C C . SER A 1 86 ? -5.074 17.734 -3.369 1 98.88 86 SER A C 1
ATOM 623 O O . SER A 1 86 ? -5.98 18.25 -4.023 1 98.88 86 SER A O 1
ATOM 625 N N . ASP A 1 87 ? -3.85 17.625 -3.871 1 98.88 87 ASP A N 1
ATOM 626 C CA . ASP A 1 87 ? -3.543 18.188 -5.188 1 98.88 87 ASP A CA 1
ATOM 627 C C . ASP A 1 87 ? -2.77 17.172 -6.039 1 98.88 87 ASP A C 1
ATOM 629 O O . ASP A 1 87 ? -1.998 17.562 -6.918 1 98.88 87 ASP A O 1
ATOM 633 N N . TYR A 1 88 ? -2.879 15.891 -5.738 1 98.25 88 TYR A N 1
ATOM 634 C CA . TYR A 1 88 ? -2.188 14.891 -6.547 1 98.25 88 TYR A CA 1
ATOM 635 C C . TYR A 1 88 ? -2.836 14.758 -7.918 1 98.25 88 TYR A C 1
ATOM 637 O O . TYR A 1 88 ? -4.062 14.695 -8.031 1 98.25 88 TYR A O 1
ATOM 645 N N . SER A 1 89 ? -1.959 14.727 -8.922 1 96.94 89 SER A N 1
ATOM 646 C CA . SER A 1 89 ? -2.389 14.469 -10.289 1 96.94 89 SER A CA 1
ATOM 647 C C . SER A 1 89 ? -1.842 13.141 -10.805 1 96.94 89 SER A C 1
ATOM 649 O O . SER A 1 89 ? -0.626 12.969 -10.914 1 96.94 89 SER A O 1
ATOM 651 N N . LYS A 1 90 ? -2.711 12.25 -11.18 1 90 90 LYS A N 1
ATOM 652 C CA . LYS A 1 90 ? -2.311 10.953 -11.719 1 90 90 LYS A CA 1
ATOM 653 C C . LYS A 1 90 ? -1.591 11.109 -13.055 1 90 90 LYS A C 1
ATOM 655 O O . LYS A 1 90 ? -0.551 10.484 -13.281 1 90 90 LYS A O 1
ATOM 660 N N . SER A 1 91 ? -2.174 11.977 -13.875 1 87.5 91 SER A N 1
ATOM 661 C CA . SER A 1 91 ? -1.629 12.172 -15.219 1 87.5 91 SER A CA 1
ATOM 662 C C . SER A 1 91 ? -0.236 12.797 -15.164 1 87.5 91 SER A C 1
ATOM 664 O O . SER A 1 91 ? 0.636 12.445 -15.961 1 87.5 91 SER A O 1
ATOM 666 N N . LYS A 1 92 ? 0.015 13.656 -14.172 1 89.75 92 LYS A N 1
ATOM 667 C CA . LYS A 1 92 ? 1.312 14.312 -14.047 1 89.75 92 LYS A CA 1
ATOM 668 C C . LYS A 1 92 ? 2.254 13.5 -13.156 1 89.75 92 LYS A C 1
ATOM 670 O O . LYS A 1 92 ? 3.461 13.742 -13.141 1 89.75 92 LYS A O 1
ATOM 675 N N . GLY A 1 93 ? 1.702 12.586 -12.461 1 87.75 93 GLY A N 1
ATOM 676 C CA . GLY A 1 93 ? 2.486 11.773 -11.555 1 87.75 93 GLY A CA 1
ATOM 677 C C . GLY A 1 93 ? 3.059 12.555 -10.383 1 87.75 93 GLY A C 1
ATOM 678 O O . GLY A 1 93 ? 4.148 12.242 -9.898 1 87.75 93 GLY A O 1
ATOM 679 N N . GLY A 1 94 ? 2.324 13.625 -10 1 94.75 94 GLY A N 1
ATOM 680 C CA . GLY A 1 94 ? 2.846 14.484 -8.945 1 94.75 94 GLY A CA 1
ATOM 681 C C . GLY A 1 94 ? 1.845 15.516 -8.461 1 94.75 94 GLY A C 1
ATOM 682 O O . GLY A 1 94 ? 0.661 15.445 -8.797 1 94.75 94 GLY A O 1
ATOM 683 N N . TYR A 1 95 ? 2.295 16.359 -7.633 1 97.94 95 TYR A N 1
ATOM 684 C CA . TYR A 1 95 ? 1.453 17.375 -7.012 1 97.94 95 TYR A CA 1
ATOM 685 C C . TYR A 1 95 ? 1.383 18.641 -7.879 1 97.94 95 TYR A C 1
ATOM 687 O O . TYR A 1 95 ? 2.387 19.047 -8.461 1 97.94 95 TYR A O 1
ATOM 695 N N . THR A 1 96 ? 0.214 19.375 -7.844 1 97.69 96 THR A N 1
ATOM 696 C CA . THR A 1 96 ? -0.015 20.484 -8.773 1 97.69 96 THR A CA 1
ATOM 697 C C . THR A 1 96 ? 0.026 21.812 -8.039 1 97.69 96 THR A C 1
ATOM 699 O O . THR A 1 96 ? 0.036 22.875 -8.672 1 97.69 96 THR A O 1
ATOM 702 N N . ALA A 1 97 ? 0.037 21.812 -6.797 1 96 97 ALA A N 1
ATOM 703 C CA . ALA A 1 97 ? -0.054 23 -5.949 1 96 97 ALA A CA 1
ATOM 704 C C . ALA A 1 97 ? -1.45 23.609 -6.012 1 96 97 ALA A C 1
ATOM 706 O O . ALA A 1 97 ? -1.674 24.719 -5.512 1 96 97 ALA A O 1
ATOM 707 N N . SER A 1 98 ? -2.434 23.062 -6.566 1 98.06 98 SER A N 1
ATOM 708 C CA . SER A 1 98 ? -3.848 23.406 -6.613 1 98.06 98 SER A CA 1
ATOM 709 C C . SER A 1 98 ? -4.715 22.328 -5.996 1 98.06 98 SER A C 1
ATOM 711 O O . SER A 1 98 ? -5.102 21.375 -6.676 1 98.06 98 SER A O 1
ATOM 713 N N . PRO A 1 99 ? -4.957 22.469 -4.68 1 98.75 99 PRO A N 1
ATOM 714 C CA . PRO A 1 99 ? -5.645 21.391 -3.963 1 98.75 99 PRO A CA 1
ATOM 715 C C . PRO A 1 99 ? -7.141 21.328 -4.266 1 98.75 99 PRO A C 1
ATOM 717 O O . PRO A 1 99 ? -7.949 21.812 -3.471 1 98.75 99 PRO A O 1
ATOM 720 N N . THR A 1 100 ? -7.488 20.609 -5.352 1 98.81 100 THR A N 1
ATOM 721 C CA . THR A 1 100 ? -8.875 20.641 -5.812 1 98.81 100 THR A CA 1
ATOM 722 C C . THR A 1 100 ? -9.516 19.25 -5.652 1 98.81 100 THR A C 1
ATOM 724 O O . THR A 1 100 ? -10.609 19.016 -6.164 1 98.81 100 THR A O 1
ATOM 727 N N . SER A 1 101 ? -8.805 18.312 -4.996 1 98.88 101 SER A N 1
ATOM 728 C CA . SER A 1 101 ? -9.453 17.047 -4.68 1 98.88 101 SER A CA 1
ATOM 729 C C . SER A 1 101 ? -10.727 17.266 -3.871 1 98.88 101 SER A C 1
ATOM 731 O O . SER A 1 101 ? -10.758 18.094 -2.961 1 98.88 101 SER A O 1
ATOM 733 N N . GLN A 1 102 ? -11.75 16.438 -4.227 1 98.88 102 GLN A N 1
ATOM 734 C CA . GLN A 1 102 ? -12.992 16.484 -3.461 1 98.88 102 GLN A CA 1
ATOM 735 C C . GLN A 1 102 ? -13.109 15.289 -2.521 1 98.88 102 GLN A C 1
ATOM 737 O O . GLN A 1 102 ? -14.18 15.023 -1.978 1 98.88 102 GLN A O 1
ATOM 742 N N . VAL A 1 103 ? -12.062 14.562 -2.354 1 98.94 103 VAL A N 1
ATOM 743 C CA . VAL A 1 103 ? -12.023 13.5 -1.354 1 98.94 103 VAL A CA 1
ATOM 744 C C . VAL A 1 103 ? -12.062 14.109 0.047 1 98.94 103 VAL A C 1
ATOM 746 O O . VAL A 1 103 ? -11.188 14.906 0.407 1 98.94 103 VAL A O 1
ATOM 749 N N . ALA A 1 104 ? -13.062 13.727 0.795 1 98.94 104 ALA A N 1
ATOM 750 C CA . ALA A 1 104 ? -13.109 14.18 2.182 1 98.94 104 ALA A CA 1
ATOM 751 C C . ALA A 1 104 ? -12.062 13.469 3.031 1 98.94 104 ALA A C 1
ATOM 753 O O . ALA A 1 104 ? -11.93 12.242 2.973 1 98.94 104 ALA A O 1
ATOM 754 N N . ILE A 1 105 ? -11.273 14.242 3.734 1 98.88 105 ILE A N 1
ATOM 755 C CA . ILE A 1 105 ? -10.328 13.719 4.715 1 98.88 105 ILE A CA 1
ATOM 756 C C . ILE A 1 105 ? -10.727 14.18 6.113 1 98.88 105 ILE A C 1
ATOM 758 O O . ILE A 1 105 ? -10.383 15.281 6.535 1 98.88 105 ILE A O 1
ATOM 762 N N . LYS A 1 106 ? -11.414 13.273 6.793 1 98.5 106 LYS A N 1
ATOM 763 C CA . LYS A 1 106 ? -11.984 13.68 8.078 1 98.5 106 LYS A CA 1
ATOM 764 C C . LYS A 1 106 ? -11.594 12.711 9.18 1 98.5 106 LYS A C 1
ATOM 766 O O . LYS A 1 106 ? -11.508 11.5 8.961 1 98.5 106 LYS A O 1
ATOM 771 N N . GLY A 1 107 ? -11.477 13.188 10.305 1 98.5 107 GLY A N 1
ATOM 772 C CA . GLY A 1 107 ? -11.211 12.336 11.453 1 98.5 107 GLY A CA 1
ATOM 773 C C . GLY A 1 107 ? -9.852 11.656 11.383 1 98.5 107 GLY A C 1
ATOM 774 O O . GLY A 1 107 ? -9.758 10.43 11.531 1 98.5 107 GLY A O 1
ATOM 775 N N . VAL A 1 108 ? -8.789 12.5 11.25 1 98.81 108 VAL A N 1
ATOM 776 C CA . VAL A 1 108 ? -7.426 11.992 11.227 1 98.81 108 VAL A CA 1
ATOM 777 C C . VAL A 1 108 ? -6.715 12.359 12.531 1 98.81 108 VAL A C 1
ATOM 779 O O . VAL A 1 108 ? -6.605 13.539 12.875 1 98.81 108 VAL A O 1
ATOM 782 N N . THR A 1 109 ? -6.273 11.344 13.258 1 98.75 109 THR A N 1
ATOM 783 C CA . THR A 1 109 ? -5.508 11.547 14.484 1 98.75 109 THR A CA 1
ATOM 784 C C . THR A 1 109 ? -4.066 11.086 14.305 1 98.75 109 THR A C 1
ATOM 786 O O . THR A 1 109 ? -3.82 9.977 13.828 1 98.75 109 THR A O 1
ATOM 789 N N . ILE A 1 110 ? -3.123 11.945 14.633 1 98.81 110 ILE A N 1
ATOM 790 C CA . ILE A 1 110 ? -1.72 11.57 14.766 1 98.81 110 ILE A CA 1
ATOM 791 C C . ILE A 1 110 ? -1.252 11.805 16.203 1 98.81 110 ILE A C 1
ATOM 793 O O . ILE A 1 110 ? -1.294 12.93 16.688 1 98.81 110 ILE A O 1
ATOM 797 N N . SER A 1 111 ? -0.892 10.742 16.797 1 98.75 111 SER A N 1
ATOM 798 C CA . SER A 1 111 ? -0.456 10.859 18.188 1 98.75 111 SER A CA 1
ATOM 799 C C . SER A 1 111 ? 0.823 10.062 18.438 1 98.75 111 SER A C 1
ATOM 801 O O . SER A 1 111 ? 0.933 8.914 18.016 1 98.75 111 SER A O 1
ATOM 803 N N . GLY A 1 112 ? 1.793 10.672 18.969 1 98.75 112 GLY A N 1
ATOM 804 C CA . GLY A 1 112 ? 3 9.984 19.406 1 98.75 112 GLY A CA 1
ATOM 805 C C . GLY A 1 112 ? 3.945 9.672 18.25 1 98.75 112 GLY A C 1
ATOM 806 O O . GLY A 1 112 ? 4.605 8.633 18.25 1 98.75 112 GLY A O 1
ATOM 807 N N . LEU A 1 113 ? 4.023 10.578 17.281 1 98.88 113 LEU A N 1
ATOM 808 C CA . LEU A 1 113 ? 5.02 10.422 16.234 1 98.88 113 LEU A CA 1
ATOM 809 C C . LEU A 1 113 ? 6.391 10.898 16.703 1 98.88 113 LEU A C 1
ATOM 811 O O . LEU A 1 113 ? 6.523 12.008 17.219 1 98.88 113 LEU A O 1
ATOM 815 N N . THR A 1 114 ? 7.402 10.039 16.609 1 98.94 114 THR A N 1
ATOM 816 C CA . THR A 1 114 ? 8.734 10.391 17.094 1 98.94 114 THR A CA 1
ATOM 817 C C . THR A 1 114 ? 9.781 10.117 16.016 1 98.94 114 THR A C 1
ATOM 819 O O . THR A 1 114 ? 9.5 9.445 15.016 1 98.94 114 THR A O 1
ATOM 822 N N . GLY A 1 115 ? 10.992 10.664 16.219 1 98.88 115 GLY A N 1
ATOM 823 C CA . GLY A 1 115 ? 12.117 10.344 15.359 1 98.88 115 GLY A CA 1
ATOM 824 C C . GLY A 1 115 ? 12.664 11.555 14.625 1 98.88 115 GLY A C 1
ATOM 825 O O . GLY A 1 115 ? 12.805 12.633 15.211 1 98.88 115 GLY A O 1
ATOM 826 N N . SER A 1 116 ? 13.102 11.359 13.297 1 98.94 116 SER A N 1
ATOM 827 C CA . SER A 1 116 ? 13.773 12.43 12.57 1 98.94 116 SER A CA 1
ATOM 828 C C . SER A 1 116 ? 13.266 12.523 11.133 1 98.94 116 SER A C 1
ATOM 830 O O . SER A 1 116 ? 12.922 11.508 10.523 1 98.94 116 SER A O 1
ATOM 832 N N . ALA A 1 117 ? 13.242 13.742 10.734 1 98.94 117 ALA A N 1
ATOM 833 C CA . ALA A 1 117 ? 12.883 14.062 9.352 1 98.94 117 ALA A CA 1
ATOM 834 C C . ALA A 1 117 ? 13.555 15.344 8.891 1 98.94 117 ALA A C 1
ATOM 836 O O . ALA A 1 117 ? 14.125 16.078 9.695 1 98.94 117 ALA A O 1
ATOM 837 N N . THR A 1 118 ? 13.562 15.5 7.57 1 98.94 118 THR A N 1
ATOM 838 C CA . THR A 1 118 ? 13.992 16.797 7.059 1 98.94 118 THR A CA 1
ATOM 839 C C . THR A 1 118 ? 12.891 17.844 7.25 1 98.94 118 THR A C 1
ATOM 841 O O . THR A 1 118 ? 13.133 18.891 7.836 1 98.94 118 THR A O 1
ATOM 844 N N . ASN A 1 119 ? 11.695 17.609 6.793 1 98.88 119 ASN A N 1
ATOM 845 C CA . ASN A 1 119 ? 10.531 18.469 6.953 1 98.88 119 ASN A CA 1
ATOM 846 C C . ASN A 1 119 ? 9.5 17.859 7.895 1 98.88 119 ASN A C 1
ATOM 848 O O . ASN A 1 119 ? 9.156 16.672 7.762 1 98.88 119 ASN A O 1
ATOM 852 N N . LEU A 1 120 ? 9.031 18.656 8.758 1 98.69 120 LEU A N 1
ATOM 853 C CA . LEU A 1 120 ? 8.016 18.141 9.664 1 98.69 120 LEU A CA 1
ATOM 854 C C . LEU A 1 120 ? 6.68 17.969 8.938 1 98.69 120 LEU A C 1
ATOM 856 O O . LEU A 1 120 ? 6.016 16.938 9.078 1 98.69 120 LEU A O 1
ATOM 860 N N . TYR A 1 121 ? 6.363 19 8.141 1 98.56 121 TYR A N 1
ATOM 861 C CA . TYR A 1 121 ? 5.078 18.969 7.449 1 98.56 121 TYR A CA 1
ATOM 862 C C . TYR A 1 121 ? 5.258 19.188 5.953 1 98.56 121 TYR A C 1
ATOM 864 O O . TYR A 1 121 ? 6.129 19.953 5.535 1 98.56 121 TYR A O 1
ATOM 872 N N . ASP A 1 122 ? 4.477 18.578 5.203 1 98.69 122 ASP A N 1
ATOM 873 C CA . ASP A 1 122 ? 4.207 18.844 3.793 1 98.69 122 ASP A CA 1
ATOM 874 C C . ASP A 1 122 ? 2.719 18.719 3.484 1 98.69 122 ASP A C 1
ATOM 876 O O . ASP A 1 122 ? 2.271 17.672 2.984 1 98.69 122 ASP A O 1
ATOM 880 N N . ILE A 1 123 ? 2.016 19.828 3.781 1 98.69 123 ILE A N 1
ATOM 881 C CA . ILE A 1 123 ? 0.558 19.781 3.734 1 98.69 123 ILE A CA 1
ATOM 882 C C . ILE A 1 123 ? 0.043 20.812 2.725 1 98.69 123 ILE A C 1
ATOM 884 O O . ILE A 1 123 ? 0.352 22 2.826 1 98.69 123 ILE A O 1
ATOM 888 N N . VAL A 1 124 ? -0.626 20.344 1.767 1 98.81 124 VAL A N 1
ATOM 889 C CA . VAL A 1 124 ? -1.402 21.141 0.817 1 98.81 124 VAL A CA 1
ATOM 890 C C . VAL A 1 124 ? -2.801 20.547 0.668 1 98.81 124 VAL A C 1
ATOM 892 O O . VAL A 1 124 ? -3.018 19.656 -0.159 1 98.81 124 VAL A O 1
ATOM 895 N N . ALA A 1 125 ? -3.777 21.062 1.492 1 98.69 125 ALA A N 1
ATOM 896 C CA . ALA A 1 125 ? -5.098 20.438 1.605 1 98.69 125 ALA A CA 1
ATOM 897 C C . ALA A 1 125 ? -6.18 21.344 1.025 1 98.69 125 ALA A C 1
ATOM 899 O O . ALA A 1 125 ? -6.016 22.578 0.982 1 98.69 125 ALA A O 1
ATOM 900 N N . ASN A 1 126 ? -7.18 20.781 0.503 1 98.88 126 ASN A N 1
ATOM 901 C CA . ASN A 1 126 ? -8.391 21.516 0.156 1 98.88 126 ASN A CA 1
ATOM 902 C C . ASN A 1 126 ? -9.227 21.828 1.391 1 98.88 126 ASN A C 1
ATOM 904 O O . ASN A 1 126 ? -9.891 20.938 1.939 1 98.88 126 ASN A O 1
ATOM 908 N N . PRO A 1 127 ? -9.227 23.062 1.748 1 98.5 127 PRO A N 1
ATOM 909 C CA . PRO A 1 127 ? -9.883 23.375 3.021 1 98.5 127 PRO A CA 1
ATOM 910 C C . PRO A 1 127 ? -11.383 23.078 2.994 1 98.5 127 PRO A C 1
ATOM 912 O O . PRO A 1 127 ? -12.016 23.016 4.047 1 98.5 127 PRO A O 1
ATOM 915 N N . LYS A 1 128 ? -11.945 22.953 1.874 1 98.56 128 LYS A N 1
ATOM 916 C CA . LYS A 1 128 ? -13.383 22.766 1.755 1 98.56 128 LYS A CA 1
ATOM 917 C C . LYS A 1 128 ? -13.781 21.344 2.166 1 98.56 128 LYS A C 1
ATOM 919 O O . LYS A 1 128 ? -14.961 21.078 2.416 1 98.56 128 LYS A O 1
ATOM 924 N N . VAL A 1 129 ? -12.758 20.391 2.211 1 98.81 129 VAL A N 1
ATOM 925 C CA . VAL A 1 129 ? -13.18 19 2.369 1 98.81 129 VAL A CA 1
ATOM 926 C C . VAL A 1 129 ? -12.352 18.328 3.461 1 98.81 129 VAL A C 1
ATOM 928 O O . VAL A 1 129 ? -12.336 17.094 3.57 1 98.81 129 VAL A O 1
ATOM 931 N N . VAL A 1 130 ? -11.633 19.047 4.273 1 98.81 130 VAL A N 1
ATOM 932 C CA . VAL A 1 130 ? -10.867 18.469 5.363 1 98.81 130 VAL A CA 1
ATOM 933 C C . VAL A 1 130 ? -11.406 18.969 6.703 1 98.81 130 VAL A C 1
ATOM 935 O O . VAL A 1 130 ? -11.789 20.125 6.828 1 98.81 130 VAL A O 1
ATOM 938 N N . SER A 1 131 ? -11.469 18.062 7.641 1 98.56 131 SER A N 1
ATOM 939 C CA . SER A 1 131 ? -11.961 18.453 8.961 1 98.56 131 SER A CA 1
ATOM 940 C C . SER A 1 131 ? -11.523 17.453 10.023 1 98.56 131 SER A C 1
ATOM 942 O O . SER A 1 131 ? -11.156 16.328 9.711 1 98.56 131 SER A O 1
ATOM 944 N N . ASP A 1 132 ? -11.461 17.875 11.242 1 98.19 132 ASP A N 1
ATOM 945 C CA . ASP A 1 132 ? -11.305 17.031 12.422 1 98.19 132 ASP A CA 1
ATOM 946 C C . ASP A 1 132 ? -9.969 16.297 12.414 1 98.19 132 ASP A C 1
ATOM 948 O O . ASP A 1 132 ? -9.922 15.078 12.609 1 98.19 132 ASP A O 1
ATOM 952 N N . TRP A 1 133 ? -8.938 17.078 12.188 1 98.69 133 TRP A N 1
ATOM 953 C CA . TRP A 1 133 ? -7.586 16.562 12.375 1 98.69 133 TRP A CA 1
ATOM 954 C C . TRP A 1 133 ? -7.066 16.875 13.773 1 98.69 133 TRP A C 1
ATOM 956 O O . TRP A 1 133 ? -7.359 17.938 14.32 1 98.69 133 TRP A O 1
ATOM 966 N N . SER A 1 134 ? -6.363 15.984 14.336 1 98.25 134 SER A N 1
ATOM 967 C CA . SER A 1 134 ? -5.758 16.172 15.656 1 98.25 134 SER A CA 1
ATOM 968 C C . SER A 1 134 ? -4.34 15.609 15.688 1 98.25 134 SER A C 1
ATOM 970 O O . SER A 1 134 ? -4.129 14.414 15.469 1 98.25 134 SER A O 1
ATOM 972 N N . PHE A 1 135 ? -3.395 16.5 15.953 1 98 135 PHE A N 1
ATOM 973 C CA . PHE A 1 135 ? -1.994 16.125 16.078 1 98 135 PHE A CA 1
ATOM 974 C C . PHE A 1 135 ? -1.493 16.375 17.5 1 98 135 PHE A C 1
ATOM 976 O O . PHE A 1 135 ? -1.596 17.484 18 1 98 135 PHE A O 1
ATOM 983 N N . SER A 1 136 ? -0.997 15.383 18.094 1 97.88 136 SER A N 1
ATOM 984 C CA . SER A 1 136 ? -0.49 15.547 19.453 1 97.88 136 SER A CA 1
ATOM 985 C C . SER A 1 136 ? 0.712 14.648 19.719 1 97.88 136 SER A C 1
ATOM 987 O O . SER A 1 136 ? 0.809 13.555 19.141 1 97.88 136 SER A O 1
ATOM 989 N N . GLY A 1 137 ? 1.585 15.102 20.516 1 98.12 137 GLY A N 1
ATOM 990 C CA . GLY A 1 137 ? 2.748 14.305 20.875 1 98.12 137 GLY A CA 1
ATOM 991 C C . GLY A 1 137 ? 3.703 14.094 19.719 1 98.12 137 GLY A C 1
ATOM 992 O O . GLY A 1 137 ? 4.305 13.023 19.594 1 98.12 137 GLY A O 1
ATOM 993 N N . ILE A 1 138 ? 3.76 15.125 18.969 1 98.38 138 ILE A N 1
ATOM 994 C CA . ILE A 1 138 ? 4.68 15.062 17.828 1 98.38 138 ILE A CA 1
ATOM 995 C C . ILE A 1 138 ? 6.082 15.461 18.297 1 98.38 138 ILE A C 1
ATOM 997 O O . ILE A 1 138 ? 6.332 16.625 18.609 1 98.38 138 ILE A O 1
ATOM 1001 N N . LYS A 1 139 ? 6.961 14.5 18.375 1 98.62 139 LYS A N 1
ATOM 1002 C CA . LYS A 1 139 ? 8.344 14.719 18.797 1 98.62 139 LYS A CA 1
ATOM 1003 C C . LYS A 1 139 ? 9.32 14.258 17.703 1 98.62 139 LYS A C 1
ATOM 1005 O O . LYS A 1 139 ? 10.117 13.344 17.938 1 98.62 139 LYS A O 1
ATOM 1010 N N . VAL A 1 140 ? 9.219 14.906 16.578 1 98.81 140 VAL A N 1
ATOM 1011 C CA . VAL A 1 140 ? 10.094 14.641 15.438 1 98.81 140 VAL A CA 1
ATOM 1012 C C . VAL A 1 140 ? 11.156 15.734 15.344 1 98.81 140 VAL A C 1
ATOM 1014 O O . VAL A 1 140 ? 10.836 16.922 15.305 1 98.81 140 VAL A O 1
ATOM 1017 N N . SER A 1 141 ? 12.422 15.391 15.445 1 98.88 141 SER A N 1
ATOM 1018 C CA . SER A 1 141 ? 13.5 16.328 15.133 1 98.88 141 SER A CA 1
ATOM 1019 C C . SER A 1 141 ? 13.57 16.609 13.633 1 98.88 141 SER A C 1
ATOM 1021 O O . SER A 1 141 ? 14.008 15.758 12.859 1 98.88 141 SER A O 1
ATOM 1023 N N . ALA A 1 142 ? 13.117 17.797 13.258 1 98.62 142 ALA A N 1
ATOM 1024 C CA . ALA A 1 142 ? 13.07 18.172 11.844 1 98.62 142 ALA A CA 1
ATOM 1025 C C . ALA A 1 142 ? 13.953 19.375 11.555 1 98.62 142 ALA A C 1
ATOM 1027 O O . ALA A 1 142 ? 14.047 20.297 12.375 1 98.62 142 ALA A O 1
ATOM 1028 N N . SER A 1 143 ? 14.562 19.312 10.422 1 98.62 143 SER A N 1
ATOM 1029 C CA . SER A 1 143 ? 15.406 20.438 10.031 1 98.62 143 SER A CA 1
ATOM 1030 C C . SER A 1 143 ? 14.578 21.688 9.742 1 98.62 143 SER A C 1
ATOM 1032 O O . SER A 1 143 ? 15.055 22.797 9.922 1 98.62 143 SER A O 1
ATOM 1034 N N . THR A 1 144 ? 13.375 21.531 9.273 1 98.62 144 THR A N 1
ATOM 1035 C CA . THR A 1 144 ? 12.453 22.625 8.984 1 98.62 144 THR A CA 1
ATOM 1036 C C . THR A 1 144 ? 11.031 22.25 9.367 1 98.62 144 THR A C 1
ATOM 1038 O O . THR A 1 144 ? 10.695 21.062 9.453 1 98.62 144 THR A O 1
ATOM 1041 N N . THR A 1 145 ? 10.203 23.219 9.57 1 97.5 145 THR A N 1
ATOM 1042 C CA . THR A 1 145 ? 8.789 22.969 9.844 1 97.5 145 THR A CA 1
ATOM 1043 C C . THR A 1 145 ? 8.07 22.516 8.57 1 97.5 145 THR A C 1
ATOM 1045 O O . THR A 1 145 ? 7.172 21.672 8.625 1 97.5 145 THR A O 1
ATOM 1048 N N . GLY A 1 146 ? 8.477 23 7.48 1 97.62 146 GLY A N 1
ATOM 1049 C CA . GLY A 1 146 ? 7.852 22.688 6.203 1 97.62 146 GLY A CA 1
ATOM 1050 C C . GLY A 1 146 ? 6.637 23.562 5.918 1 97.62 146 GLY A C 1
ATOM 1051 O O . GLY A 1 146 ? 6.551 24.703 6.391 1 97.62 146 GLY A O 1
ATOM 1052 N N . ASN A 1 147 ? 5.773 23.031 5.062 1 96.44 147 ASN A N 1
ATOM 1053 C CA . ASN A 1 147 ? 4.645 23.812 4.566 1 96.44 147 ASN A CA 1
ATOM 1054 C C . ASN A 1 147 ? 3.316 23.25 5.055 1 96.44 147 ASN A C 1
ATOM 1056 O O . ASN A 1 147 ? 3.139 22.031 5.113 1 96.44 147 ASN A O 1
ATOM 1060 N N . MET A 1 148 ? 2.434 24.172 5.387 1 96.88 148 MET A N 1
ATOM 1061 C CA . MET A 1 148 ? 1.062 23.828 5.734 1 96.88 148 MET A CA 1
ATOM 1062 C C . MET A 1 148 ? 0.071 24.812 5.125 1 96.88 148 MET A C 1
ATOM 1064 O O . MET A 1 148 ? 0.07 25.984 5.477 1 96.88 148 ME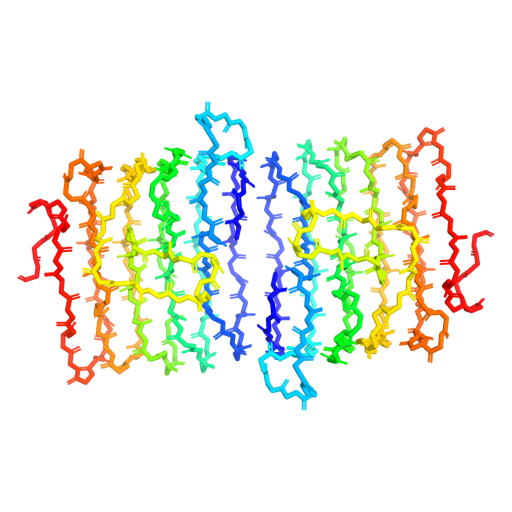T A O 1
ATOM 1068 N N . VAL A 1 149 ? -0.706 24.312 4.285 1 97.12 149 VAL A N 1
ATOM 1069 C CA . VAL A 1 149 ? -1.747 25.141 3.684 1 97.12 149 VAL A CA 1
ATOM 1070 C C . VAL A 1 149 ? -3.043 24.344 3.572 1 97.12 149 VAL A C 1
ATOM 1072 O O . VAL A 1 149 ? -3.027 23.172 3.148 1 97.12 149 VAL A O 1
ATOM 1075 N N . GLY A 1 150 ? -4.148 24.891 4.148 1 97.94 150 GLY A N 1
ATOM 1076 C CA . GLY A 1 150 ? -5.473 24.344 3.902 1 97.94 150 GLY A CA 1
ATOM 1077 C C . GLY A 1 150 ? -5.906 23.344 4.957 1 97.94 150 GLY A C 1
ATOM 1078 O O . GLY A 1 150 ? -7.012 22.797 4.887 1 97.94 150 GLY A O 1
ATOM 1079 N N . GLN A 1 151 ? -5.055 23.094 5.918 1 97.56 151 GLN A N 1
ATOM 1080 C CA . GLN A 1 151 ? -5.43 22.172 6.984 1 97.56 151 GLN A CA 1
ATOM 1081 C C . GLN A 1 151 ? -6.547 22.75 7.844 1 97.56 151 GLN A C 1
ATOM 1083 O O . GLN A 1 151 ? -6.75 23.969 7.871 1 97.56 151 GLN A O 1
ATOM 1088 N N . PRO A 1 152 ? -7.273 21.859 8.492 1 97.44 152 PRO A N 1
ATOM 1089 C CA . PRO A 1 152 ? -8.281 22.375 9.43 1 97.44 152 PRO A CA 1
ATOM 1090 C C . PRO A 1 152 ? -7.672 23.266 10.516 1 97.44 152 PRO A C 1
ATOM 1092 O O . PRO A 1 152 ? -6.516 23.078 10.898 1 97.44 152 PRO A O 1
ATOM 1095 N N . ASN A 1 153 ? -8.391 24.109 11.078 1 93.06 153 ASN A N 1
ATOM 1096 C CA . ASN A 1 153 ? -7.938 25.047 12.109 1 93.06 153 ASN A CA 1
ATOM 1097 C C . ASN A 1 153 ? -7.484 24.312 13.367 1 93.06 153 ASN A C 1
ATOM 1099 O O . ASN A 1 153 ? -6.723 24.859 14.164 1 93.06 153 ASN A O 1
ATOM 1103 N N . SER A 1 154 ? -7.988 23.094 13.5 1 90 154 SER A N 1
ATOM 1104 C CA . SER A 1 154 ? -7.676 22.328 14.695 1 90 154 SER A CA 1
ATOM 1105 C C . SER A 1 154 ? -6.207 21.922 14.719 1 90 154 SER A C 1
ATOM 1107 O O . SER A 1 154 ? -5.691 21.484 15.758 1 90 154 SER A O 1
ATOM 1109 N N . VAL A 1 155 ? -5.684 21.938 13.523 1 89.44 155 VAL A N 1
ATOM 1110 C CA . VAL A 1 155 ? -4.262 21.625 13.438 1 89.44 155 VAL A CA 1
ATOM 1111 C C . VAL A 1 155 ? -3.459 22.906 13.203 1 89.44 155 VAL A C 1
ATOM 1113 O O . VAL A 1 155 ? -3.691 23.625 12.219 1 89.44 155 VAL A O 1
ATOM 1116 N N . SER A 1 156 ? -2.936 23.359 14.141 1 71.81 156 SER A N 1
ATOM 1117 C CA . SER A 1 156 ? -2.143 24.578 13.992 1 71.81 156 SER A CA 1
ATOM 1118 C C . SER A 1 156 ? -0.713 24.359 14.484 1 71.81 156 SER A C 1
ATOM 1120 O O . SER A 1 156 ? -0.465 23.531 15.344 1 71.81 156 SER A O 1
ATOM 1122 N N . VAL A 1 157 ? 0.155 24.391 13.578 1 57.84 157 VAL A N 1
ATOM 1123 C CA . VAL A 1 157 ? 1.512 24.5 14.109 1 57.84 157 VAL A CA 1
ATOM 1124 C C . VAL A 1 157 ? 1.842 25.953 14.414 1 57.84 157 VAL A C 1
ATOM 1126 O O . VAL A 1 157 ? 1.252 26.859 13.82 1 57.84 157 VAL A O 1
ATOM 1129 N N . MET B 1 1 ? 2.465 -1.605 -2.141 1 89.38 1 MET B N 1
ATOM 1130 C CA . MET B 1 1 ? 3.863 -1.189 -2.105 1 89.38 1 MET B CA 1
ATOM 1131 C C . MET B 1 1 ? 4.414 -1.011 -3.516 1 89.38 1 MET B C 1
ATOM 1133 O O . MET B 1 1 ? 4.199 -1.858 -4.383 1 89.38 1 MET B O 1
ATOM 1137 N N . GLN B 1 2 ? 5.117 0.134 -3.643 1 87.19 2 GLN B N 1
ATOM 1138 C CA . GLN B 1 2 ? 5.617 0.43 -4.98 1 87.19 2 GLN B CA 1
ATOM 1139 C C . GLN B 1 2 ? 7.145 0.404 -5.012 1 87.19 2 GLN B C 1
ATOM 1141 O O . GLN B 1 2 ? 7.742 0.164 -6.062 1 87.19 2 GLN B O 1
ATOM 1146 N N . SER B 1 3 ? 7.754 0.638 -3.928 1 93.94 3 SER B N 1
ATOM 1147 C CA . SER B 1 3 ? 9.195 0.531 -3.75 1 93.94 3 SER B CA 1
ATOM 1148 C C . SER B 1 3 ? 9.562 0.353 -2.279 1 93.94 3 SER B C 1
ATOM 1150 O O . SER B 1 3 ? 8.898 0.91 -1.4 1 93.94 3 SER B O 1
ATOM 1152 N N . SER B 1 4 ? 10.477 -0.479 -2.043 1 95.69 4 SER B N 1
ATOM 1153 C CA . SER B 1 4 ? 10.961 -0.691 -0.683 1 95.69 4 SER B CA 1
ATOM 1154 C C . SER B 1 4 ? 12.148 -1.648 -0.661 1 95.69 4 SER B C 1
ATOM 1156 O O . SER B 1 4 ? 12.359 -2.408 -1.608 1 95.69 4 SER B O 1
ATOM 1158 N N . THR B 1 5 ? 12.891 -1.456 0.391 1 96.12 5 THR B N 1
ATOM 1159 C CA . THR B 1 5 ? 13.93 -2.434 0.684 1 96.12 5 THR B CA 1
ATOM 1160 C C . THR B 1 5 ? 13.82 -2.924 2.125 1 96.12 5 THR B C 1
ATOM 1162 O O . THR B 1 5 ? 13.5 -2.15 3.027 1 96.12 5 THR B O 1
ATOM 1165 N N . ASN B 1 6 ? 14.039 -4.164 2.348 1 96 6 ASN B N 1
ATOM 1166 C CA . ASN B 1 6 ? 14.133 -4.762 3.674 1 96 6 ASN B CA 1
ATOM 1167 C C . ASN B 1 6 ? 12.953 -4.371 4.551 1 96 6 ASN B C 1
ATOM 1169 O O . ASN B 1 6 ? 13.133 -3.885 5.668 1 96 6 ASN B O 1
ATOM 1173 N N . THR B 1 7 ? 11.812 -4.637 4.082 1 96 7 THR B N 1
ATOM 1174 C CA . THR B 1 7 ? 10.57 -4.262 4.738 1 96 7 THR B CA 1
ATOM 1175 C C . THR B 1 7 ? 9.883 -5.488 5.34 1 96 7 THR B C 1
ATOM 1177 O O . THR B 1 7 ? 9.922 -6.574 4.758 1 96 7 THR B O 1
ATOM 1180 N N . ILE B 1 8 ? 9.281 -5.336 6.527 1 97.38 8 ILE B N 1
ATOM 1181 C CA . ILE B 1 8 ? 8.539 -6.395 7.203 1 97.38 8 ILE B CA 1
ATOM 1182 C C . ILE B 1 8 ? 7.105 -5.941 7.457 1 97.38 8 ILE B C 1
ATOM 1184 O O . ILE B 1 8 ? 6.875 -4.922 8.109 1 97.38 8 ILE B O 1
ATOM 1188 N N . PHE B 1 9 ? 6.168 -6.645 6.934 1 96.81 9 PHE B N 1
ATOM 1189 C CA . PHE B 1 9 ? 4.742 -6.488 7.184 1 96.81 9 PHE B CA 1
ATOM 1190 C C . PHE B 1 9 ? 4.215 -7.629 8.047 1 96.81 9 PHE B C 1
ATOM 1192 O O . PHE B 1 9 ? 3.889 -8.703 7.539 1 96.81 9 PHE B O 1
ATOM 1199 N N . ASN B 1 10 ? 4.086 -7.344 9.297 1 95.81 10 ASN B N 1
ATOM 1200 C CA . ASN B 1 10 ? 3.826 -8.461 10.203 1 95.81 10 ASN B CA 1
ATOM 1201 C C . ASN B 1 10 ? 2.559 -8.227 11.023 1 95.81 10 ASN B C 1
ATOM 1203 O O . ASN B 1 10 ? 2.346 -7.141 11.555 1 95.81 10 ASN B O 1
ATOM 1207 N N . ASN B 1 11 ? 1.656 -9.25 11.047 1 97.62 11 ASN B N 1
ATOM 1208 C CA . ASN B 1 11 ? 0.521 -9.352 11.961 1 97.62 11 ASN B CA 1
ATOM 1209 C C . ASN B 1 11 ? -0.455 -8.195 11.773 1 97.62 11 ASN B C 1
ATOM 1211 O O . ASN B 1 11 ? -0.896 -7.582 12.742 1 97.62 11 ASN B O 1
ATOM 1215 N N . ASN B 1 12 ? -0.651 -7.922 10.523 1 97.56 12 ASN B N 1
ATOM 1216 C CA . ASN B 1 12 ? -1.653 -6.914 10.188 1 97.56 12 ASN B CA 1
ATOM 1217 C C . ASN B 1 12 ? -3.025 -7.543 9.961 1 97.56 12 ASN B C 1
ATOM 1219 O O . ASN B 1 12 ? -3.127 -8.742 9.703 1 97.56 12 ASN B O 1
ATOM 1223 N N . TYR B 1 13 ? -4.059 -6.766 10.203 1 98.12 13 TYR B N 1
ATOM 1224 C CA . TYR B 1 13 ? -5.426 -7.09 9.805 1 98.12 13 TYR B CA 1
ATOM 1225 C C . TYR B 1 13 ? -5.898 -6.176 8.68 1 98.12 13 TYR B C 1
ATOM 1227 O O . TYR B 1 13 ? -6.004 -4.961 8.867 1 98.12 13 TYR B O 1
ATOM 1235 N N . CYS B 1 14 ? -6.117 -6.77 7.5 1 96.88 14 CYS B N 1
ATOM 1236 C CA . CYS B 1 14 ? -6.551 -6.039 6.312 1 96.88 14 CYS B CA 1
ATOM 1237 C C . CYS B 1 14 ? -7.965 -6.445 5.91 1 96.88 14 CYS B C 1
ATOM 1239 O O . CYS B 1 14 ? -8.258 -7.633 5.762 1 96.88 14 CYS B O 1
ATOM 1241 N N . CYS B 1 15 ? -8.836 -5.438 5.711 1 97.38 15 CYS B N 1
ATOM 1242 C CA . CYS B 1 15 ? -10.227 -5.762 5.398 1 97.38 15 CYS B CA 1
ATOM 1243 C C . CYS B 1 15 ? -10.773 -4.832 4.324 1 97.38 15 CYS B C 1
ATOM 1245 O O . CYS B 1 15 ? -10.562 -3.617 4.383 1 97.38 15 CYS B O 1
ATOM 1247 N N . GLY B 1 16 ? -11.469 -5.438 3.354 1 95.44 16 GLY B N 1
ATOM 1248 C CA . GLY B 1 16 ? -12.273 -4.672 2.418 1 95.44 16 GLY B CA 1
ATOM 1249 C C . GLY B 1 16 ? -11.453 -3.943 1.373 1 95.44 16 GLY B C 1
ATOM 1250 O O . GLY B 1 16 ? -11.789 -2.826 0.979 1 95.44 16 GLY B O 1
ATOM 1251 N N . GLY B 1 17 ? -10.406 -4.582 0.96 1 94.94 17 GLY B N 1
ATOM 1252 C CA . GLY B 1 17 ? -9.547 -3.906 -0 1 94.94 17 GLY B CA 1
ATOM 1253 C C . GLY B 1 17 ? -9.055 -4.82 -1.104 1 94.94 17 GLY B C 1
ATOM 1254 O O . GLY B 1 17 ? -9.75 -5.758 -1.499 1 94.94 17 GLY B O 1
ATOM 1255 N N . HIS B 1 18 ? -7.922 -4.41 -1.646 1 94.38 18 HIS B N 1
ATOM 1256 C CA . HIS B 1 18 ? -7.379 -5.121 -2.799 1 94.38 18 HIS B CA 1
ATOM 1257 C C . HIS B 1 18 ? -6.305 -6.117 -2.375 1 94.38 18 HIS B C 1
ATOM 1259 O O . HIS B 1 18 ? -5.516 -6.578 -3.205 1 94.38 18 HIS B O 1
ATOM 1265 N N . GLY B 1 19 ? -6.203 -6.418 -1.021 1 96.12 19 GLY B N 1
ATOM 1266 C CA . GLY B 1 19 ? -5.207 -7.355 -0.531 1 96.12 19 GLY B CA 1
ATOM 1267 C C . GLY B 1 19 ? -3.859 -6.715 -0.267 1 96.12 19 GLY B C 1
ATOM 1268 O O . GLY B 1 19 ? -3.732 -5.488 -0.299 1 96.12 19 GLY B O 1
ATOM 1269 N N . ILE B 1 20 ? -2.873 -7.457 0.151 1 97.19 20 ILE B N 1
ATOM 1270 C CA . ILE B 1 20 ? -1.492 -7.008 0.303 1 97.19 20 ILE B CA 1
ATOM 1271 C C . ILE B 1 20 ? -0.775 -7.078 -1.043 1 97.19 20 ILE B C 1
ATOM 1273 O O . ILE B 1 20 ? -0.511 -8.172 -1.557 1 97.19 20 ILE B O 1
ATOM 1277 N N . SER B 1 21 ? -0.513 -5.934 -1.606 1 97.44 21 SER B N 1
ATOM 1278 C CA . SER B 1 21 ? -0.129 -5.879 -3.014 1 97.44 21 SER B CA 1
ATOM 1279 C C . SER B 1 21 ? 1.233 -5.215 -3.188 1 97.44 21 SER B C 1
ATOM 1281 O O . SER B 1 21 ? 1.536 -4.223 -2.523 1 97.44 21 SER B O 1
ATOM 1283 N N . ILE B 1 22 ? 2.082 -5.812 -3.967 1 97.81 22 ILE B N 1
ATOM 1284 C CA . ILE B 1 22 ? 3.199 -5.113 -4.594 1 97.81 22 ILE B CA 1
ATOM 1285 C C . ILE B 1 22 ? 2.773 -4.574 -5.957 1 97.81 22 ILE B C 1
ATOM 1287 O O . ILE B 1 22 ? 2.418 -5.344 -6.852 1 97.81 22 ILE B O 1
ATOM 1291 N N . GLY B 1 23 ? 2.822 -3.238 -6.105 1 95.19 23 GLY B N 1
ATOM 1292 C CA . GLY B 1 23 ? 2.457 -2.695 -7.402 1 95.19 23 GLY B CA 1
ATOM 1293 C C . GLY B 1 23 ? 1.437 -1.576 -7.316 1 95.19 23 GLY B C 1
ATOM 1294 O O . GLY B 1 23 ? 1.019 -1.192 -6.223 1 95.19 23 GLY B O 1
ATOM 1295 N N . SER B 1 24 ? 1.078 -1.054 -8.445 1 95.25 24 SER B N 1
ATOM 1296 C CA . SER B 1 24 ? 1.656 -1.38 -9.742 1 95.25 24 SER B CA 1
ATOM 1297 C C . SER B 1 24 ? 3.125 -0.973 -9.812 1 95.25 24 SER B C 1
ATOM 1299 O O . SER B 1 24 ? 3.484 0.141 -9.422 1 95.25 24 SER B O 1
ATOM 1301 N N . LEU B 1 25 ? 3.963 -1.864 -10.258 1 97.5 25 LEU B N 1
ATOM 1302 C CA . LEU B 1 25 ? 5.402 -1.637 -10.242 1 97.5 25 LEU B CA 1
ATOM 1303 C C . LEU B 1 25 ? 5.973 -1.634 -11.656 1 97.5 25 LEU B C 1
ATOM 1305 O O . LEU B 1 25 ? 5.645 -2.506 -12.461 1 97.5 25 LEU B O 1
ATOM 1309 N N . GLY B 1 26 ? 6.773 -0.662 -11.977 1 97.5 26 GLY B N 1
ATOM 1310 C CA . GLY B 1 26 ? 7.5 -0.55 -13.234 1 97.5 26 GLY B CA 1
ATOM 1311 C C . GLY B 1 26 ? 7.93 0.87 -13.547 1 97.5 26 GLY B C 1
ATOM 1312 O O . GLY B 1 26 ? 7.199 1.822 -13.266 1 97.5 26 GLY B O 1
ATOM 1313 N N . GLY B 1 27 ? 9.031 1.025 -14.102 1 96.81 27 GLY B N 1
ATOM 1314 C CA . GLY B 1 27 ? 9.578 2.297 -14.547 1 96.81 27 GLY B CA 1
ATOM 1315 C C . GLY B 1 27 ? 10.406 2.178 -15.812 1 96.81 27 GLY B C 1
ATOM 1316 O O . GLY B 1 27 ? 10.438 1.121 -16.453 1 96.81 27 GLY B O 1
ATOM 1317 N N . ASN B 1 28 ? 11.016 3.346 -16.156 1 96.81 28 ASN B N 1
ATOM 1318 C CA . ASN B 1 28 ? 11.789 3.387 -17.391 1 96.81 28 ASN B CA 1
ATOM 1319 C C . ASN B 1 28 ? 13.094 2.6 -17.266 1 96.81 28 ASN B C 1
ATOM 1321 O O . ASN B 1 28 ? 13.688 2.223 -18.281 1 96.81 28 ASN B O 1
ATOM 1325 N N . ALA B 1 29 ? 13.539 2.447 -16 1 97.94 29 ALA B N 1
ATOM 1326 C CA . ALA B 1 29 ? 14.758 1.697 -15.695 1 97.94 29 ALA B CA 1
ATOM 1327 C C . ALA B 1 29 ? 14.633 0.97 -14.359 1 97.94 29 ALA B C 1
ATOM 1329 O O . ALA B 1 29 ? 13.703 1.223 -13.594 1 97.94 29 ALA B O 1
ATOM 1330 N N . VAL B 1 30 ? 15.492 -0.037 -14.172 1 98.06 30 VAL B N 1
ATOM 1331 C CA . VAL B 1 30 ? 15.609 -0.667 -12.859 1 98.06 30 VAL B CA 1
ATOM 1332 C C . VAL B 1 30 ? 16.391 0.242 -11.914 1 98.06 30 VAL B C 1
ATOM 1334 O O . VAL B 1 30 ? 17.594 0.428 -12.086 1 98.06 30 VAL B O 1
ATOM 1337 N N . ASP B 1 31 ? 15.664 0.815 -11.031 1 96.81 31 ASP B N 1
ATOM 1338 C CA . ASP B 1 31 ? 16.297 1.652 -10.016 1 96.81 31 ASP B CA 1
ATOM 1339 C C . ASP B 1 31 ? 15.508 1.602 -8.703 1 96.81 31 ASP B C 1
ATOM 1341 O O . ASP B 1 31 ? 14.641 0.75 -8.531 1 96.81 31 ASP B O 1
ATOM 1345 N N . GLU B 1 32 ? 15.812 2.477 -7.785 1 94.31 32 GLU B N 1
ATOM 1346 C CA . GLU B 1 32 ? 15.227 2.426 -6.449 1 94.31 32 GLU B CA 1
ATOM 1347 C C . GLU B 1 32 ? 13.711 2.65 -6.5 1 94.31 32 GLU B C 1
ATOM 1349 O O . GLU B 1 32 ? 12.977 2.133 -5.66 1 94.31 32 GLU B O 1
ATOM 1354 N N . THR B 1 33 ? 13.242 3.318 -7.457 1 92.69 33 THR B N 1
ATOM 1355 C CA . THR B 1 33 ? 11.828 3.68 -7.516 1 92.69 33 THR B CA 1
ATOM 1356 C C . THR B 1 33 ? 11.016 2.578 -8.188 1 92.69 33 THR B C 1
ATOM 1358 O O . THR B 1 33 ? 9.789 2.582 -8.125 1 92.69 33 THR B O 1
ATOM 1361 N N . SER B 1 34 ? 11.766 1.632 -8.781 1 97.25 34 SER B N 1
ATOM 1362 C CA . SER B 1 34 ? 11.109 0.535 -9.484 1 97.25 34 SER B CA 1
ATOM 1363 C C . SER B 1 34 ? 11.547 -0.817 -8.938 1 97.25 34 SER B C 1
ATOM 1365 O O . SER B 1 34 ? 11.703 -1.78 -9.688 1 97.25 34 SER B O 1
ATOM 1367 N N . THR B 1 35 ? 11.828 -0.793 -7.559 1 98.25 35 THR B N 1
ATOM 1368 C CA . THR B 1 35 ? 12.359 -2.012 -6.961 1 98.25 35 THR B CA 1
ATOM 1369 C C . THR B 1 35 ? 11.688 -2.293 -5.621 1 98.25 35 THR B C 1
ATOM 1371 O O . THR B 1 35 ? 11.531 -1.388 -4.797 1 98.25 35 THR B O 1
ATOM 1374 N N . VAL B 1 36 ? 11.195 -3.506 -5.426 1 98.56 36 VAL B N 1
ATOM 1375 C CA . VAL B 1 36 ? 10.875 -4.074 -4.117 1 98.56 36 VAL B CA 1
ATOM 1376 C C . VAL B 1 36 ? 11.789 -5.266 -3.84 1 98.56 36 VAL B C 1
ATOM 1378 O O . VAL B 1 36 ? 11.75 -6.27 -4.559 1 98.56 36 VAL B O 1
ATOM 1381 N N . GLN B 1 37 ? 12.617 -5.039 -2.873 1 98.56 37 GLN B N 1
ATOM 1382 C CA . GLN B 1 37 ? 13.602 -6.078 -2.574 1 98.56 37 GLN B CA 1
ATOM 1383 C C . GLN B 1 37 ? 13.672 -6.348 -1.075 1 98.56 37 GLN B C 1
ATOM 1385 O O . GLN B 1 37 ? 13.805 -5.418 -0.277 1 98.56 37 GLN B O 1
ATOM 1390 N N . GLY B 1 38 ? 13.602 -7.566 -0.69 1 98.25 38 GLY B N 1
ATOM 1391 C CA . GLY B 1 38 ? 13.68 -7.91 0.72 1 98.25 38 GLY B CA 1
ATOM 1392 C C . GLY B 1 38 ? 12.406 -7.594 1.481 1 98.25 38 GLY B C 1
ATOM 1393 O O . GLY B 1 38 ? 12.43 -6.836 2.451 1 98.25 38 GLY B O 1
ATOM 1394 N N . LEU B 1 39 ? 11.312 -8.258 1.068 1 98.44 39 LEU B N 1
ATOM 1395 C CA . LEU B 1 39 ? 10.016 -8.047 1.7 1 98.44 39 LEU B CA 1
ATOM 1396 C C . LEU B 1 39 ? 9.539 -9.32 2.396 1 98.44 39 LEU B C 1
ATOM 1398 O O . LEU B 1 39 ? 9.5 -10.391 1.785 1 98.44 39 LEU B O 1
ATOM 1402 N N . THR B 1 40 ? 9.289 -9.203 3.666 1 98.62 40 THR B N 1
ATOM 1403 C CA . THR B 1 40 ? 8.648 -10.281 4.406 1 98.62 40 THR B CA 1
ATOM 1404 C C . THR B 1 40 ? 7.23 -9.898 4.816 1 98.62 40 THR B C 1
ATOM 1406 O O . THR B 1 40 ? 7.027 -8.883 5.488 1 98.62 40 THR B O 1
ATOM 1409 N N . VAL B 1 41 ? 6.285 -10.656 4.398 1 98.62 41 VAL B N 1
ATOM 1410 C CA . VAL B 1 41 ? 4.867 -10.523 4.73 1 98.62 41 VAL B CA 1
ATOM 1411 C C . VAL B 1 41 ? 4.414 -11.727 5.551 1 98.62 41 VAL B C 1
ATOM 1413 O O . VAL B 1 41 ? 4.223 -12.82 5.008 1 98.62 41 VAL B O 1
ATOM 1416 N N . GLN B 1 42 ? 4.242 -11.5 6.848 1 98.62 42 GLN B N 1
ATOM 1417 C CA . GLN B 1 42 ? 4.102 -12.688 7.688 1 98.62 42 GLN B CA 1
ATOM 1418 C C . GLN B 1 42 ? 2.971 -12.516 8.695 1 98.62 42 GLN B C 1
ATOM 1420 O O . GLN B 1 42 ? 2.85 -11.461 9.328 1 98.62 42 GLN B O 1
ATOM 1425 N N . GLY B 1 43 ? 2.184 -13.5 8.82 1 98.62 43 GLY B N 1
ATOM 1426 C CA . GLY B 1 43 ? 1.224 -13.586 9.906 1 98.62 43 GLY B CA 1
ATOM 1427 C C . GLY B 1 43 ? 0.058 -12.625 9.75 1 98.62 43 GLY B C 1
ATOM 1428 O O . GLY B 1 43 ? -0.599 -12.273 10.734 1 98.62 43 GLY B O 1
ATOM 1429 N N . ASN B 1 44 ? -0.221 -12.227 8.578 1 98.69 44 ASN B N 1
ATOM 1430 C CA . ASN B 1 44 ? -1.302 -11.273 8.367 1 98.69 44 ASN B CA 1
ATOM 1431 C C . ASN B 1 44 ? -2.635 -11.977 8.125 1 98.69 44 ASN B C 1
ATOM 1433 O O . ASN B 1 44 ? -2.666 -13.125 7.691 1 98.69 44 ASN B O 1
ATOM 1437 N N . THR B 1 45 ? -3.725 -11.305 8.469 1 98.81 45 THR B N 1
ATOM 1438 C CA . THR B 1 45 ? -5.086 -11.727 8.156 1 98.81 45 THR B CA 1
ATOM 1439 C C . THR B 1 45 ? -5.719 -10.789 7.133 1 98.81 45 THR B C 1
ATOM 1441 O O . THR B 1 45 ? -5.77 -9.57 7.348 1 98.81 45 THR B O 1
ATOM 1444 N N . ILE B 1 46 ? -6.164 -11.336 6.039 1 98.62 46 ILE B N 1
ATOM 1445 C CA . ILE B 1 46 ? -6.793 -10.586 4.961 1 98.62 46 ILE B CA 1
ATOM 1446 C C . ILE B 1 46 ? -8.242 -11.047 4.785 1 98.62 46 ILE B C 1
ATOM 1448 O O . ILE B 1 46 ? -8.492 -12.211 4.48 1 98.62 46 ILE B O 1
ATOM 1452 N N . VAL B 1 47 ? -9.148 -10.078 4.945 1 98.56 47 VAL B N 1
ATOM 1453 C CA . VAL B 1 47 ? -10.547 -10.461 5.07 1 98.56 47 VAL B CA 1
ATOM 1454 C C . VAL B 1 47 ? -11.383 -9.703 4.039 1 98.56 47 VAL B C 1
ATOM 1456 O O . VAL B 1 47 ? -11.164 -8.516 3.807 1 98.56 47 VAL B O 1
ATOM 1459 N N . ASN B 1 48 ? -12.359 -10.414 3.455 1 98.12 48 ASN B N 1
ATOM 1460 C CA . ASN B 1 48 ? -13.344 -9.781 2.582 1 98.12 48 ASN B CA 1
ATOM 1461 C C . ASN B 1 48 ? -12.688 -8.82 1.595 1 98.12 48 ASN B C 1
ATOM 1463 O O . ASN B 1 48 ? -13.07 -7.652 1.507 1 98.12 48 ASN B O 1
ATOM 1467 N N . SER B 1 49 ? -11.727 -9.445 0.817 1 98.25 49 SER B N 1
ATOM 1468 C CA . SER B 1 49 ? -10.914 -8.609 -0.063 1 98.25 49 SER B CA 1
ATOM 1469 C C . SER B 1 49 ? -10.883 -9.172 -1.48 1 98.25 49 SER B C 1
ATOM 1471 O O . SER B 1 49 ? -11.141 -10.359 -1.69 1 98.25 49 SER B O 1
ATOM 1473 N N . ASP B 1 50 ? -10.586 -8.312 -2.416 1 97.69 50 ASP B N 1
ATOM 1474 C CA . ASP B 1 50 ? -10.508 -8.727 -3.814 1 97.69 50 ASP B CA 1
ATOM 1475 C C . ASP B 1 50 ? -9.375 -9.734 -4.027 1 97.69 50 ASP B C 1
ATOM 1477 O O . ASP B 1 50 ? -9.477 -10.617 -4.883 1 97.69 50 ASP B O 1
ATOM 1481 N N . ASN B 1 51 ? -8.344 -9.539 -3.328 1 98.44 51 ASN B N 1
ATOM 1482 C CA . ASN B 1 51 ? -7.156 -10.383 -3.43 1 98.44 51 ASN B CA 1
ATOM 1483 C C . ASN B 1 51 ? -6.574 -10.695 -2.055 1 98.44 51 ASN B C 1
ATOM 1485 O O . ASN B 1 51 ? -6.895 -10.023 -1.071 1 98.44 51 ASN B O 1
ATOM 1489 N N . GLY B 1 52 ? -5.801 -11.805 -1.966 1 98.69 52 GLY B N 1
ATOM 1490 C CA . GLY B 1 52 ? -4.914 -12.039 -0.837 1 98.69 52 GLY B CA 1
ATOM 1491 C C . GLY B 1 52 ? -3.547 -11.406 -1.012 1 98.69 52 GLY B C 1
ATOM 1492 O O . GLY B 1 52 ? -3.354 -10.234 -0.675 1 98.69 52 GLY B O 1
ATOM 1493 N N . LEU B 1 53 ? -2.701 -12.25 -1.622 1 98.88 53 LEU B N 1
ATOM 1494 C CA . LEU B 1 53 ? -1.355 -11.805 -1.973 1 98.88 53 LEU B CA 1
ATOM 1495 C C . LEU B 1 53 ? -1.271 -11.438 -3.449 1 98.88 53 LEU B C 1
ATOM 1497 O O . LEU B 1 53 ? -1.615 -12.25 -4.316 1 98.88 53 LEU B O 1
ATOM 1501 N N . ARG B 1 54 ? -0.815 -10.195 -3.705 1 98.62 54 ARG B N 1
ATOM 1502 C CA . ARG B 1 54 ? -0.909 -9.727 -5.086 1 98.62 54 ARG B CA 1
ATOM 1503 C C . ARG B 1 54 ? 0.381 -9.031 -5.516 1 98.62 54 ARG B C 1
ATOM 1505 O O . ARG B 1 54 ? 0.955 -8.25 -4.762 1 98.62 54 ARG B O 1
ATOM 1512 N N . ILE B 1 55 ? 0.897 -9.398 -6.648 1 98.75 55 ILE B N 1
ATOM 1513 C CA . ILE B 1 55 ? 1.944 -8.664 -7.348 1 98.75 55 ILE B CA 1
ATOM 1514 C C . ILE B 1 55 ? 1.449 -8.25 -8.734 1 98.75 55 ILE B C 1
ATOM 1516 O O . ILE B 1 55 ? 0.972 -9.086 -9.5 1 98.75 55 ILE B O 1
ATOM 1520 N N . LYS B 1 56 ? 1.476 -6.969 -9.023 1 98.38 56 LYS B N 1
ATOM 1521 C CA . LYS B 1 56 ? 1.067 -6.473 -10.328 1 98.38 56 LYS B CA 1
ATOM 1522 C C . LYS B 1 56 ? 2.131 -5.555 -10.93 1 98.38 56 LYS B C 1
ATOM 1524 O O . LYS B 1 56 ? 2.574 -4.605 -10.273 1 98.38 56 LYS B O 1
ATOM 1529 N N . THR B 1 57 ? 2.574 -5.895 -12.172 1 98.81 57 THR B N 1
ATOM 1530 C CA . THR B 1 57 ? 3.639 -5.121 -12.797 1 98.81 57 THR B CA 1
ATOM 1531 C C . THR B 1 57 ? 3.178 -4.555 -14.141 1 98.81 57 THR B C 1
ATOM 1533 O O . THR B 1 57 ? 2.342 -5.156 -14.82 1 98.81 57 THR B O 1
ATOM 1536 N N . ILE B 1 58 ? 3.723 -3.439 -14.516 1 98.06 58 ILE B N 1
ATOM 1537 C CA . ILE B 1 58 ? 3.191 -2.613 -15.594 1 98.06 58 ILE B CA 1
ATOM 1538 C C . ILE B 1 58 ? 3.775 -3.074 -16.922 1 98.06 58 ILE B C 1
ATOM 1540 O O . ILE B 1 58 ? 4.988 -3.236 -17.062 1 98.06 58 ILE B O 1
ATOM 1544 N N . ILE B 1 59 ? 2.928 -3.215 -17.906 1 98.69 59 ILE B N 1
ATOM 1545 C CA . ILE B 1 59 ? 3.295 -3.686 -19.234 1 98.69 59 ILE B CA 1
ATOM 1546 C C . ILE B 1 59 ? 4.371 -2.779 -19.828 1 98.69 59 ILE B C 1
ATOM 1548 O O . ILE B 1 59 ? 4.293 -1.554 -19.703 1 98.69 59 ILE B O 1
ATOM 1552 N N . GLY B 1 60 ? 5.387 -3.389 -20.312 1 98.38 60 GLY B N 1
ATOM 1553 C CA . GLY B 1 60 ? 6.402 -2.689 -21.094 1 98.38 60 GLY B CA 1
ATOM 1554 C C . GLY B 1 60 ? 7.445 -2.006 -20.234 1 98.38 60 GLY B C 1
ATOM 1555 O O . GLY B 1 60 ? 8.461 -1.531 -20.734 1 98.38 60 GLY B O 1
ATOM 1556 N N . LEU B 1 61 ? 7.309 -1.956 -18.953 1 98.44 61 LEU B N 1
ATOM 1557 C CA . LEU B 1 61 ? 8.227 -1.218 -18.094 1 98.44 61 LEU B CA 1
ATOM 1558 C C . LEU B 1 61 ? 9.18 -2.166 -17.375 1 98.44 61 LEU B C 1
ATOM 1560 O O . LEU B 1 61 ? 9.008 -3.387 -17.438 1 98.44 61 LEU B O 1
ATOM 1564 N N . GLN B 1 62 ? 10.234 -1.553 -16.844 1 98.75 62 GLN B N 1
ATOM 1565 C CA . GLN B 1 62 ? 11.297 -2.311 -16.203 1 98.75 62 GLN B CA 1
ATOM 1566 C C . GLN B 1 62 ? 11.227 -2.166 -14.68 1 98.75 62 GLN B C 1
ATOM 1568 O O . GLN B 1 62 ? 10.617 -1.222 -14.172 1 98.75 62 GLN B O 1
ATOM 1573 N N . GLY B 1 63 ? 11.867 -3.117 -14.031 1 98.81 63 GLY B N 1
ATOM 1574 C CA . GLY B 1 63 ? 11.922 -3.107 -12.578 1 98.81 63 GLY B CA 1
ATOM 1575 C C . GLY B 1 63 ? 12.336 -4.445 -11.984 1 98.81 63 GLY B C 1
ATOM 1576 O O . GLY B 1 63 ? 12.719 -5.355 -12.719 1 98.81 63 GLY B O 1
ATOM 1577 N N . LEU B 1 64 ? 12.18 -4.453 -10.547 1 98.88 64 LEU B N 1
ATOM 1578 C CA . LEU B 1 64 ? 12.648 -5.656 -9.875 1 98.88 64 LEU B CA 1
ATOM 1579 C C . LEU B 1 64 ? 11.82 -5.938 -8.625 1 98.88 64 LEU B C 1
ATOM 1581 O O . LEU B 1 64 ? 11.648 -5.055 -7.777 1 98.88 64 LEU B O 1
ATOM 1585 N N . VAL B 1 65 ? 11.266 -7.082 -8.547 1 98.88 65 VAL B N 1
ATOM 1586 C CA . VAL B 1 65 ? 10.75 -7.688 -7.328 1 98.88 65 VAL B CA 1
ATOM 1587 C C . VAL B 1 65 ? 11.594 -8.906 -6.957 1 98.88 65 VAL B C 1
ATOM 1589 O O . VAL B 1 65 ? 11.688 -9.867 -7.73 1 98.88 65 VAL B O 1
ATOM 1592 N N . SER B 1 66 ? 12.242 -8.797 -5.855 1 98.81 66 SER B N 1
ATOM 1593 C CA . SER B 1 66 ? 13.109 -9.914 -5.508 1 98.81 66 SER B CA 1
ATOM 1594 C C . SER B 1 66 ? 13.133 -10.148 -4 1 98.81 66 SER B C 1
ATOM 1596 O O . SER B 1 66 ? 13.008 -9.203 -3.221 1 98.81 66 SER B O 1
ATOM 1598 N N . ASP B 1 67 ? 13.281 -11.359 -3.613 1 98.69 67 ASP B N 1
ATOM 1599 C CA . ASP B 1 67 ? 13.422 -11.758 -2.215 1 98.69 67 ASP B CA 1
ATOM 1600 C C . ASP B 1 67 ? 12.195 -11.359 -1.404 1 98.69 67 ASP B C 1
ATOM 1602 O O . ASP B 1 67 ? 12.312 -10.641 -0.406 1 98.69 67 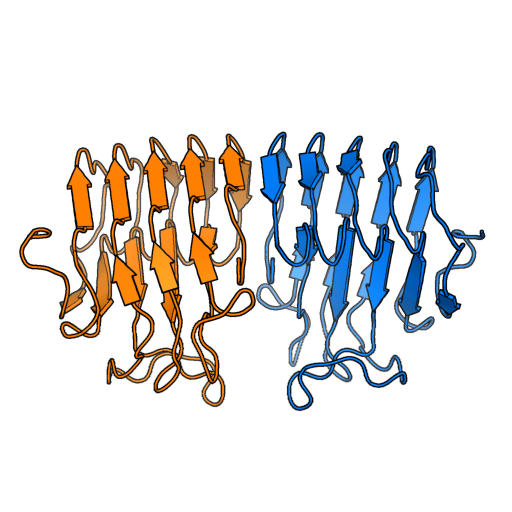ASP B O 1
ATOM 1606 N N . VAL B 1 68 ? 11.125 -11.914 -1.902 1 98.81 68 VAL B N 1
ATOM 1607 C CA . VAL B 1 68 ? 9.836 -11.672 -1.261 1 98.81 68 VAL B CA 1
ATOM 1608 C C . VAL B 1 68 ? 9.336 -12.945 -0.592 1 98.81 68 VAL B C 1
ATOM 1610 O O . VAL B 1 68 ? 9.258 -14 -1.231 1 98.81 68 VAL B O 1
ATOM 1613 N N . LYS B 1 69 ? 9 -12.852 0.697 1 98.88 69 LYS B N 1
ATOM 1614 C CA . LYS B 1 69 ? 8.5 -13.992 1.46 1 98.88 69 LYS B CA 1
ATOM 1615 C C . LYS B 1 69 ? 7.117 -13.711 2.035 1 98.88 69 LYS B C 1
ATOM 1617 O O . LYS B 1 69 ? 6.945 -12.781 2.828 1 98.88 69 LYS B O 1
ATOM 1622 N N . TYR B 1 70 ? 6.199 -14.516 1.582 1 98.81 70 TYR B N 1
ATOM 1623 C CA . TYR B 1 70 ? 4.879 -14.578 2.205 1 98.81 70 TYR B CA 1
ATOM 1624 C C . TYR B 1 70 ? 4.77 -15.789 3.123 1 98.81 70 TYR B C 1
ATOM 1626 O O . TYR B 1 70 ? 4.758 -16.938 2.654 1 98.81 70 TYR B O 1
ATOM 1634 N N . VAL B 1 71 ? 4.668 -15.469 4.438 1 98.81 71 VAL B N 1
ATOM 1635 C CA . VAL B 1 71 ? 4.785 -16.578 5.387 1 98.81 71 VAL B CA 1
ATOM 1636 C C . VAL B 1 71 ? 3.578 -16.578 6.324 1 98.81 71 VAL B C 1
ATOM 1638 O O . VAL B 1 71 ? 3.307 -15.586 7 1 98.81 71 VAL B O 1
ATOM 1641 N N . GLN B 1 72 ? 2.824 -17.625 6.352 1 98.88 72 GLN B N 1
ATOM 1642 C CA . GLN B 1 72 ? 1.786 -17.891 7.34 1 98.88 72 GLN B CA 1
ATOM 1643 C C . GLN B 1 72 ? 0.752 -16.781 7.375 1 98.88 72 GLN B C 1
ATOM 1645 O O . GLN B 1 72 ? 0.388 -16.297 8.453 1 98.88 72 GLN B O 1
ATOM 1650 N N . ASN B 1 73 ? 0.32 -16.406 6.203 1 98.94 73 ASN B N 1
ATOM 1651 C CA . ASN B 1 73 ? -0.803 -15.484 6.121 1 98.94 73 ASN B CA 1
ATOM 1652 C C . ASN B 1 73 ? -2.135 -16.219 6.023 1 98.94 73 ASN B C 1
ATOM 1654 O O . ASN B 1 73 ? -2.176 -17.375 5.609 1 98.94 73 ASN B O 1
ATOM 1658 N N . THR B 1 74 ? -3.227 -15.578 6.438 1 98.94 74 THR B N 1
ATOM 1659 C CA . THR B 1 74 ? -4.551 -16.188 6.457 1 98.94 74 THR B CA 1
ATOM 1660 C C . THR B 1 74 ? -5.547 -15.344 5.668 1 98.94 74 THR B C 1
ATOM 1662 O O . THR B 1 74 ? -5.586 -14.117 5.816 1 98.94 74 THR B O 1
ATOM 1665 N N . LEU B 1 75 ? -6.289 -16.016 4.848 1 98.88 75 LEU B N 1
ATOM 1666 C CA . LEU B 1 75 ? -7.352 -15.398 4.074 1 98.88 75 LEU B CA 1
ATOM 1667 C C . LEU B 1 75 ? -8.727 -15.797 4.613 1 98.88 75 LEU B C 1
ATOM 1669 O O . LEU B 1 75 ? -8.93 -16.938 5.012 1 98.88 75 LEU B O 1
ATOM 1673 N N . SER B 1 76 ? -9.594 -14.844 4.648 1 98.81 76 SER B N 1
ATOM 1674 C CA . SER B 1 76 ? -11.016 -15.125 4.863 1 98.81 76 SER B CA 1
ATOM 1675 C C . SER B 1 76 ? -11.875 -14.453 3.801 1 98.81 76 SER B C 1
ATOM 1677 O O . SER B 1 76 ? -12.016 -13.227 3.791 1 98.81 76 SER B O 1
ATOM 1679 N N . ASN B 1 77 ? -12.383 -15.195 2.838 1 98.62 77 ASN B N 1
ATOM 1680 C CA . ASN B 1 77 ? -13.297 -14.727 1.802 1 98.62 77 ASN B CA 1
ATOM 1681 C C . ASN B 1 77 ? -12.617 -13.727 0.868 1 98.62 77 ASN B C 1
ATOM 1683 O O . ASN B 1 77 ? -13.117 -12.617 0.677 1 98.62 77 ASN B O 1
ATOM 1687 N N . ALA B 1 78 ? -11.438 -14.18 0.372 1 98.81 78 ALA B N 1
ATOM 1688 C CA . ALA B 1 78 ? -10.844 -13.422 -0.73 1 98.81 78 ALA B CA 1
ATOM 1689 C C . ALA B 1 78 ? -11.375 -13.906 -2.074 1 98.81 78 ALA B C 1
ATOM 1691 O O . ALA B 1 78 ? -11.742 -15.07 -2.223 1 98.81 78 ALA B O 1
ATOM 1692 N N . LYS B 1 79 ? -11.5 -13.039 -2.979 1 98.81 79 LYS B N 1
ATOM 1693 C CA . LYS B 1 79 ? -11.852 -13.5 -4.316 1 98.81 79 LYS B CA 1
ATOM 1694 C C . LYS B 1 79 ? -10.703 -14.281 -4.953 1 98.81 79 LYS B C 1
ATOM 1696 O O . LYS B 1 79 ? -10.891 -15.414 -5.398 1 98.81 79 LYS B O 1
ATOM 1701 N N . ASN B 1 80 ? -9.539 -13.734 -5.043 1 98.94 80 ASN B N 1
ATOM 1702 C CA . ASN B 1 80 ? -8.336 -14.398 -5.535 1 98.94 80 ASN B CA 1
ATOM 1703 C C . ASN B 1 80 ? -7.285 -14.539 -4.438 1 98.94 80 ASN B C 1
ATOM 1705 O O . ASN B 1 80 ? -6.887 -13.547 -3.818 1 98.94 80 ASN B O 1
ATOM 1709 N N . ALA B 1 81 ? -6.832 -15.758 -4.25 1 98.88 81 ALA B N 1
ATOM 1710 C CA . ALA B 1 81 ? -5.902 -15.969 -3.145 1 98.88 81 ALA B CA 1
ATOM 1711 C C . ALA B 1 81 ? -4.5 -15.492 -3.508 1 98.88 81 ALA B C 1
ATOM 1713 O O . ALA B 1 81 ? -3.895 -14.711 -2.773 1 98.88 81 ALA B O 1
ATOM 1714 N N . ILE B 1 82 ? -3.967 -15.961 -4.641 1 98.88 82 ILE B N 1
ATOM 1715 C CA . ILE B 1 82 ? -2.631 -15.625 -5.113 1 98.88 82 ILE B CA 1
ATOM 1716 C C . ILE B 1 82 ? -2.719 -15 -6.504 1 98.88 82 ILE B C 1
ATOM 1718 O O . ILE B 1 82 ? -3.156 -15.648 -7.457 1 98.88 82 ILE B O 1
ATOM 1722 N N . VAL B 1 83 ? -2.326 -13.766 -6.586 1 98.81 83 VAL B N 1
ATOM 1723 C CA . VAL B 1 83 ? -2.434 -13.008 -7.832 1 98.81 83 VAL B CA 1
ATOM 1724 C C . VAL B 1 83 ? -1.051 -12.523 -8.258 1 98.81 83 VAL B C 1
ATOM 1726 O O . VAL B 1 83 ? -0.358 -11.844 -7.496 1 98.81 83 VAL B O 1
ATOM 1729 N N . MET B 1 84 ? -0.609 -12.852 -9.492 1 98.69 84 MET B N 1
ATOM 1730 C CA . MET B 1 84 ? 0.634 -12.352 -10.078 1 98.69 84 MET B CA 1
ATOM 1731 C C . MET B 1 84 ? 0.441 -12 -11.547 1 98.69 84 MET B C 1
ATOM 1733 O O . MET B 1 84 ? 0.307 -12.891 -12.391 1 98.69 84 MET B O 1
ATOM 1737 N N . HIS B 1 85 ? 0.509 -10.75 -11.812 1 98.75 85 HIS B N 1
ATOM 1738 C CA . HIS B 1 85 ? 0.206 -10.289 -13.164 1 98.75 85 HIS B CA 1
ATOM 1739 C C . HIS B 1 85 ? 1.356 -9.461 -13.734 1 98.75 85 HIS B C 1
ATOM 1741 O O . HIS B 1 85 ? 1.764 -8.461 -13.141 1 98.75 85 HIS B O 1
ATOM 1747 N N . SER B 1 86 ? 1.824 -9.883 -14.938 1 98.88 86 SER B N 1
ATOM 1748 C CA . SER B 1 86 ? 2.787 -9.102 -15.711 1 98.88 86 SER B CA 1
ATOM 1749 C C . SER B 1 86 ? 2.105 -8.344 -16.844 1 98.88 86 SER B C 1
ATOM 1751 O O . SER B 1 86 ? 2.723 -8.078 -17.875 1 98.88 86 SER B O 1
ATOM 1753 N N . ASP B 1 87 ? 0.811 -8.062 -16.719 1 98.81 87 ASP B N 1
ATOM 1754 C CA . ASP B 1 87 ? 0.085 -7.465 -17.844 1 98.81 87 ASP B CA 1
ATOM 1755 C C . ASP B 1 87 ? -0.754 -6.277 -17.391 1 98.81 87 ASP B C 1
ATOM 1757 O O . ASP B 1 87 ? -1.78 -5.965 -17.984 1 98.81 87 ASP B O 1
ATOM 1761 N N . TYR B 1 88 ? -0.399 -5.648 -16.266 1 98.25 88 TYR B N 1
ATOM 1762 C CA . TYR B 1 88 ? -1.149 -4.484 -15.812 1 98.25 88 TYR B CA 1
ATOM 1763 C C . TYR B 1 88 ? -0.892 -3.283 -16.719 1 98.25 88 TYR B C 1
ATOM 1765 O O . TYR B 1 88 ? 0.255 -3.002 -17.062 1 98.25 88 TYR B O 1
ATOM 1773 N N . SER B 1 89 ? -1.991 -2.611 -17.047 1 96.81 89 SER B N 1
ATOM 1774 C CA . SER B 1 89 ? -1.927 -1.361 -17.797 1 96.81 89 SER B CA 1
ATOM 1775 C C . SER B 1 89 ? -2.414 -0.186 -16.953 1 96.81 89 SER B C 1
ATOM 1777 O O . SER B 1 89 ? -3.58 -0.145 -16.562 1 96.81 89 SER B O 1
ATOM 1779 N N . LYS B 1 90 ? -1.578 0.784 -16.75 1 89.88 90 LYS B N 1
ATOM 1780 C CA . LYS B 1 90 ? -1.939 1.978 -15.992 1 89.88 90 LYS B CA 1
ATOM 1781 C C . LYS B 1 90 ? -3.014 2.785 -16.703 1 89.88 90 LYS B C 1
ATOM 1783 O O . LYS B 1 90 ? -3.986 3.227 -16.094 1 89.88 90 LYS B O 1
ATOM 1788 N N . SER B 1 91 ? -2.811 2.906 -18.031 1 87.5 91 SER B N 1
ATOM 1789 C CA . SER B 1 91 ? -3.727 3.711 -18.828 1 87.5 91 SER B CA 1
ATOM 1790 C C . SER B 1 91 ? -5.117 3.088 -18.875 1 87.5 91 SER B C 1
ATOM 1792 O O . SER B 1 91 ? -6.125 3.801 -18.859 1 87.5 91 SER B O 1
ATOM 1794 N N . LYS B 1 92 ? -5.203 1.745 -18.844 1 89.69 92 LYS B N 1
ATOM 1795 C CA . LYS B 1 92 ? -6.488 1.055 -18.891 1 89.69 92 LYS B CA 1
ATOM 1796 C C . LYS B 1 92 ? -7.031 0.792 -17.5 1 89.69 92 LYS B C 1
ATOM 1798 O O . LYS B 1 92 ? -8.203 0.462 -17.328 1 89.69 92 LYS B O 1
ATOM 1803 N N . GLY B 1 93 ? -6.184 0.946 -16.547 1 87.62 93 GLY B N 1
ATOM 1804 C CA . GLY B 1 93 ? -6.57 0.69 -15.172 1 87.62 93 GLY B CA 1
ATOM 1805 C C . GLY B 1 93 ? -6.895 -0.767 -14.906 1 87.62 93 GLY B C 1
ATOM 1806 O O . GLY B 1 93 ? -7.754 -1.074 -14.07 1 87.62 93 GLY B O 1
ATOM 1807 N N . GLY B 1 94 ? -6.23 -1.661 -15.695 1 94.69 94 GLY B N 1
ATOM 1808 C CA . GLY B 1 94 ? -6.547 -3.074 -15.562 1 94.69 94 GLY B CA 1
ATOM 1809 C C . GLY B 1 94 ? -5.594 -3.975 -16.328 1 94.69 94 GLY B C 1
ATOM 1810 O O . GLY B 1 94 ? -4.547 -3.521 -16.797 1 94.69 94 GLY B O 1
ATOM 1811 N N . TYR B 1 95 ? -5.902 -5.211 -16.344 1 97.94 95 TYR B N 1
ATOM 1812 C CA . TYR B 1 95 ? -5.062 -6.223 -16.969 1 97.94 95 TYR B CA 1
ATOM 1813 C C . TYR B 1 95 ? -5.395 -6.379 -18.438 1 97.94 95 TYR B C 1
ATOM 1815 O O . TYR B 1 95 ? -6.566 -6.336 -18.828 1 97.94 95 TYR B O 1
ATOM 1823 N N . THR B 1 96 ? -4.375 -6.734 -19.297 1 97.69 96 THR B N 1
ATOM 1824 C CA . THR B 1 96 ? -4.551 -6.723 -20.75 1 97.69 96 THR B CA 1
ATOM 1825 C C . THR B 1 96 ? -4.562 -8.141 -21.312 1 97.69 96 THR B C 1
ATOM 1827 O O . THR B 1 96 ? -4.883 -8.352 -22.484 1 97.69 96 THR B O 1
ATOM 1830 N N . ALA B 1 97 ? -4.234 -9.078 -20.547 1 96 97 ALA B N 1
ATOM 1831 C CA . ALA B 1 97 ? -4.066 -10.469 -20.969 1 96 97 ALA B CA 1
ATOM 1832 C C . ALA B 1 97 ? -2.832 -10.641 -21.844 1 96 97 ALA B C 1
ATO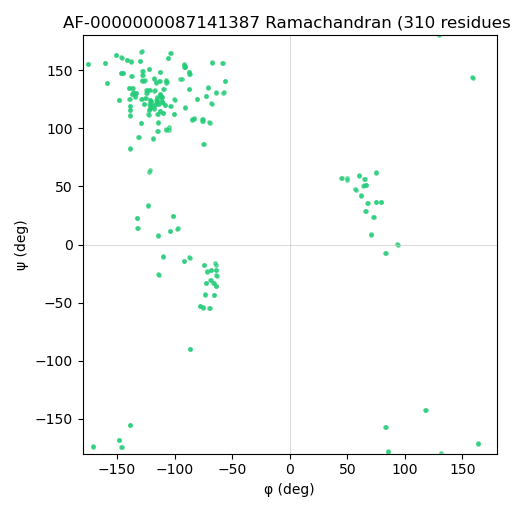M 1834 O O . ALA B 1 97 ? -2.623 -11.703 -22.438 1 96 97 ALA B O 1
ATOM 1835 N N . SER B 1 98 ? -1.979 -9.734 -22.031 1 98.06 98 SER B N 1
ATOM 1836 C CA . SER B 1 98 ? -0.689 -9.75 -22.719 1 98.06 98 SER B CA 1
ATOM 1837 C C . SER B 1 98 ? 0.447 -9.398 -21.766 1 98.06 98 SER B C 1
ATOM 1839 O O . SER B 1 98 ? 0.76 -8.219 -21.562 1 98.06 98 SER B O 1
ATOM 1841 N N . PRO B 1 99 ? 1.021 -10.445 -21.156 1 98.75 99 PRO B N 1
ATOM 1842 C CA . PRO B 1 99 ? 2.01 -10.203 -20.094 1 98.75 99 PRO B CA 1
ATOM 1843 C C . PRO B 1 99 ? 3.359 -9.75 -20.656 1 98.75 99 PRO B C 1
ATOM 1845 O O . PRO B 1 99 ? 4.289 -10.555 -20.75 1 98.75 99 PRO B O 1
ATOM 1848 N N . THR B 1 100 ? 3.482 -8.414 -20.859 1 98.81 100 THR B N 1
ATOM 1849 C CA . THR B 1 100 ? 4.676 -7.902 -21.531 1 98.81 100 THR B CA 1
ATOM 1850 C C . THR B 1 100 ? 5.504 -7.047 -20.578 1 98.81 100 THR B C 1
ATOM 1852 O O . THR B 1 100 ? 6.438 -6.363 -21 1 98.81 100 THR B O 1
ATOM 1855 N N . SER B 1 101 ? 5.133 -7.016 -19.281 1 98.88 101 SER B N 1
ATOM 1856 C CA . SER B 1 101 ? 6.004 -6.348 -18.312 1 98.88 101 SER B CA 1
ATOM 1857 C C . SER B 1 101 ? 7.41 -6.938 -18.344 1 98.88 101 SER B C 1
ATOM 1859 O O . SER B 1 101 ? 7.578 -8.156 -18.438 1 98.88 101 SER B O 1
ATOM 1861 N N . GLN B 1 102 ? 8.391 -6.008 -18.219 1 98.88 102 GLN B N 1
ATOM 1862 C CA . GLN B 1 102 ? 9.773 -6.453 -18.141 1 98.88 102 GLN B CA 1
ATOM 1863 C C . GLN B 1 102 ? 10.297 -6.367 -16.703 1 98.88 102 GLN B C 1
ATOM 1865 O O . GLN B 1 102 ? 11.508 -6.465 -16.469 1 98.88 102 GLN B O 1
ATOM 1870 N N . VAL B 1 103 ? 9.438 -6.16 -15.773 1 98.94 103 VAL B N 1
ATOM 1871 C CA . VAL B 1 103 ? 9.82 -6.23 -14.359 1 98.94 103 VAL B CA 1
ATOM 1872 C C . VAL B 1 103 ? 10.156 -7.672 -13.992 1 98.94 103 VAL B C 1
ATOM 1874 O O . VAL B 1 103 ? 9.328 -8.57 -14.133 1 98.94 103 VAL B O 1
ATOM 1877 N N . ALA B 1 104 ? 11.367 -7.855 -13.523 1 98.94 104 ALA B N 1
ATOM 1878 C CA . ALA B 1 104 ? 11.742 -9.188 -13.047 1 98.94 104 ALA B CA 1
ATOM 1879 C C . ALA B 1 104 ? 11.062 -9.5 -11.719 1 98.94 104 ALA B C 1
ATOM 1881 O O . ALA B 1 104 ? 11.078 -8.68 -10.797 1 98.94 104 ALA B O 1
ATOM 1882 N N . ILE B 1 105 ? 10.406 -10.641 -11.664 1 98.88 105 ILE B N 1
ATOM 1883 C CA . ILE B 1 105 ? 9.844 -11.156 -10.422 1 98.88 105 ILE B CA 1
ATOM 1884 C C . ILE B 1 105 ? 10.547 -12.453 -10.039 1 98.88 105 ILE B C 1
ATOM 1886 O O . ILE B 1 105 ? 10.195 -13.531 -10.523 1 98.88 105 ILE B O 1
ATOM 1890 N N . LYS B 1 106 ? 11.508 -12.297 -9.141 1 98.5 106 LYS B N 1
ATOM 1891 C CA . LYS B 1 106 ? 12.352 -13.445 -8.836 1 98.5 106 LYS B CA 1
ATOM 1892 C C . LYS B 1 106 ? 12.406 -13.703 -7.332 1 98.5 106 LYS B C 1
ATOM 1894 O O . LYS B 1 106 ? 12.406 -12.758 -6.539 1 98.5 106 LYS B O 1
ATOM 1899 N N . GLY B 1 107 ? 12.547 -14.867 -6.988 1 98.44 107 GLY B N 1
ATOM 1900 C CA . GLY B 1 107 ? 12.719 -15.211 -5.586 1 98.44 107 GLY B CA 1
ATOM 1901 C C . GLY B 1 107 ? 11.5 -14.891 -4.742 1 98.44 107 GLY B C 1
ATOM 1902 O O . GLY B 1 107 ? 11.609 -14.227 -3.711 1 98.44 107 GLY B O 1
ATOM 1903 N N . VAL B 1 108 ? 10.336 -15.477 -5.164 1 98.81 108 VAL B N 1
ATOM 1904 C CA . VAL B 1 108 ? 9.094 -15.305 -4.418 1 98.81 108 VAL B CA 1
ATOM 1905 C C . VAL B 1 108 ? 8.727 -16.609 -3.719 1 98.81 108 VAL B C 1
ATOM 1907 O O . VAL B 1 108 ? 8.562 -17.641 -4.367 1 98.81 108 VAL B O 1
ATOM 1910 N N . THR B 1 109 ? 8.633 -16.547 -2.395 1 98.75 109 THR B N 1
ATOM 1911 C CA . THR B 1 109 ? 8.219 -17.703 -1.604 1 98.75 109 THR B CA 1
ATOM 1912 C C . THR B 1 109 ? 6.852 -17.453 -0.963 1 98.75 109 THR B C 1
ATOM 1914 O O . THR B 1 109 ? 6.633 -16.406 -0.349 1 98.75 109 THR B O 1
ATOM 1917 N N . ILE B 1 110 ? 5.93 -18.375 -1.153 1 98.81 110 ILE B N 1
ATOM 1918 C CA . ILE B 1 110 ? 4.676 -18.406 -0.408 1 98.81 110 ILE B CA 1
ATOM 1919 C C . ILE B 1 110 ? 4.594 -19.703 0.404 1 98.81 110 ILE B C 1
ATOM 1921 O O . ILE B 1 110 ? 4.621 -20.797 -0.157 1 98.81 110 ILE B O 1
ATOM 1925 N N . SER B 1 111 ? 4.559 -19.5 1.664 1 98.75 111 SER B N 1
ATOM 1926 C CA . SER B 1 111 ? 4.508 -20.688 2.529 1 98.75 111 SER B CA 1
ATOM 1927 C C . SER B 1 111 ? 3.459 -20.516 3.621 1 98.75 111 SER B C 1
ATOM 1929 O O . SER B 1 111 ? 3.387 -19.469 4.27 1 98.75 111 SER B O 1
ATOM 1931 N N . GLY B 1 112 ? 2.605 -21.438 3.746 1 98.75 112 GLY B N 1
ATOM 1932 C CA . GLY B 1 112 ? 1.66 -21.469 4.852 1 98.75 112 GLY B CA 1
ATOM 1933 C C . GLY B 1 112 ? 0.484 -20.531 4.656 1 98.75 112 GLY B C 1
ATOM 1934 O O . GLY B 1 112 ? -0.012 -19.938 5.617 1 98.75 112 GLY B O 1
ATOM 1935 N N . LEU B 1 113 ? 0.032 -20.406 3.424 1 98.88 113 LEU B N 1
ATOM 1936 C CA . LEU B 1 113 ? -1.187 -19.641 3.184 1 98.88 113 LEU B CA 1
ATOM 1937 C C . LEU B 1 113 ? -2.424 -20.469 3.486 1 98.88 113 LEU B C 1
ATOM 1939 O O . LEU B 1 113 ? -2.553 -21.594 2.992 1 98.88 113 LEU B O 1
ATOM 1943 N N . THR B 1 114 ? -3.307 -19.984 4.348 1 98.94 114 THR B N 1
ATOM 1944 C CA . THR B 1 114 ? -4.492 -20.734 4.742 1 98.94 114 THR B CA 1
ATOM 1945 C C . THR B 1 114 ? -5.75 -19.891 4.578 1 98.94 114 THR B C 1
ATOM 1947 O O . THR B 1 114 ? -5.668 -18.672 4.414 1 98.94 114 THR B O 1
ATOM 1950 N N . GLY B 1 115 ? -6.914 -20.562 4.637 1 98.88 115 GLY B N 1
ATOM 1951 C CA . GLY B 1 115 ? -8.188 -19.844 4.668 1 98.88 115 GLY B CA 1
ATOM 1952 C C . GLY B 1 115 ? -9.062 -20.156 3.469 1 98.88 115 GLY B C 1
ATOM 1953 O O . GLY B 1 115 ? -9.18 -21.297 3.053 1 98.88 115 GLY B O 1
ATOM 1954 N N . SER B 1 116 ? -9.812 -19.078 2.928 1 98.94 116 SER B N 1
ATOM 1955 C CA . SER B 1 116 ? -10.789 -19.312 1.872 1 98.94 116 SER B CA 1
ATOM 1956 C C . SER B 1 116 ? -10.711 -18.234 0.801 1 98.94 116 SER B C 1
ATOM 1958 O O . SER B 1 116 ? -10.414 -17.062 1.101 1 98.94 116 SER B O 1
ATOM 1960 N N . ALA B 1 117 ? -10.953 -18.719 -0.362 1 98.94 117 ALA B N 1
ATOM 1961 C CA . ALA B 1 117 ? -11.031 -17.844 -1.527 1 98.94 117 ALA B CA 1
ATOM 1962 C C . ALA B 1 117 ? -11.969 -18.422 -2.586 1 98.94 117 ALA B C 1
ATOM 1964 O O . ALA B 1 117 ? -12.383 -19.578 -2.496 1 98.94 117 ALA B O 1
ATOM 1965 N N . THR B 1 118 ? -12.359 -17.531 -3.484 1 98.94 118 THR B N 1
ATOM 1966 C CA . THR B 1 118 ? -13.07 -18.047 -4.648 1 98.94 118 THR B CA 1
ATOM 1967 C C . THR B 1 118 ? -12.109 -18.719 -5.617 1 98.94 118 THR B C 1
ATOM 1969 O O . THR B 1 118 ? -12.312 -19.875 -5.996 1 98.94 118 THR B O 1
ATOM 1972 N N . ASN B 1 119 ? -11.07 -18.062 -6.055 1 98.88 119 ASN B N 1
ATOM 1973 C CA . ASN B 1 119 ? -10.023 -18.594 -6.93 1 98.88 119 ASN B CA 1
ATOM 1974 C C . ASN B 1 119 ? -8.703 -18.766 -6.184 1 98.88 119 ASN B C 1
ATOM 1976 O O . ASN B 1 119 ? -8.266 -17.859 -5.473 1 98.88 119 ASN B O 1
ATOM 1980 N N . LEU B 1 120 ? -8.125 -19.891 -6.402 1 98.69 120 LEU B N 1
ATOM 1981 C CA . LEU B 1 120 ? -6.836 -20.094 -5.75 1 98.69 120 LEU B CA 1
ATOM 1982 C C . LEU B 1 120 ? -5.746 -19.266 -6.422 1 98.69 120 LEU B C 1
ATOM 1984 O O . LEU B 1 120 ? -4.938 -18.625 -5.746 1 98.69 120 LEU B O 1
ATOM 1988 N N . TYR B 1 121 ? -5.801 -19.281 -7.75 1 98.56 121 TYR B N 1
ATOM 1989 C CA . TYR B 1 121 ? -4.762 -18.578 -8.492 1 98.56 121 TYR B CA 1
ATOM 1990 C C . TYR B 1 121 ? -5.375 -17.625 -9.508 1 98.56 121 TYR B C 1
ATOM 1992 O O . TYR B 1 121 ? -6.422 -17.906 -10.086 1 98.56 121 TYR B O 1
ATOM 2000 N N . ASP B 1 122 ? -4.75 -16.562 -9.711 1 98.69 122 ASP B N 1
ATOM 2001 C CA . ASP B 1 122 ? -4.914 -15.641 -10.836 1 98.69 122 ASP B CA 1
ATOM 2002 C C . ASP B 1 122 ? -3.562 -15.133 -11.328 1 98.69 122 ASP B C 1
ATOM 2004 O O . ASP B 1 122 ? -3.139 -14.031 -10.977 1 98.69 122 ASP B O 1
ATOM 2008 N N . ILE B 1 123 ? -2.953 -15.984 -12.18 1 98.62 123 ILE B N 1
ATOM 2009 C CA . ILE B 1 123 ? -1.572 -15.727 -12.578 1 98.62 123 ILE B CA 1
ATOM 2010 C C . ILE B 1 123 ? -1.492 -15.57 -14.094 1 98.62 123 ILE B C 1
ATOM 2012 O O . ILE B 1 123 ? -1.91 -16.453 -14.844 1 98.62 123 ILE B O 1
ATOM 2016 N N . VAL B 1 124 ? -1.063 -14.461 -14.5 1 98.81 124 VAL B N 1
ATOM 2017 C CA . VAL B 1 124 ? -0.691 -14.156 -15.883 1 98.81 124 VAL B CA 1
ATOM 2018 C C . VAL B 1 124 ? 0.677 -13.484 -15.906 1 98.81 124 VAL B C 1
ATOM 2020 O O . VAL B 1 124 ? 0.771 -12.258 -15.805 1 98.81 124 VAL B O 1
ATOM 2023 N N . ALA B 1 125 ? 1.767 -14.312 -16.062 1 98.69 125 ALA B N 1
ATOM 2024 C CA . ALA B 1 125 ? 3.135 -13.828 -15.898 1 98.69 125 ALA B CA 1
ATOM 2025 C C . ALA B 1 125 ? 3.889 -13.844 -17.219 1 98.69 125 ALA B C 1
ATOM 2027 O O . ALA B 1 125 ? 3.561 -14.625 -18.125 1 98.69 125 ALA B O 1
ATOM 2028 N N . ASN B 1 126 ? 4.77 -12.953 -17.391 1 98.88 126 ASN B N 1
ATOM 2029 C CA . ASN B 1 126 ? 5.734 -13.016 -18.484 1 98.88 126 ASN B CA 1
ATOM 2030 C C . ASN B 1 126 ? 6.832 -14.039 -18.219 1 98.88 126 ASN B C 1
ATOM 2032 O O . ASN B 1 126 ? 7.719 -13.797 -17.391 1 98.88 126 ASN B O 1
ATOM 2036 N N . PRO B 1 127 ? 6.77 -15.109 -18.922 1 98.44 127 PRO B N 1
ATOM 2037 C CA . PRO B 1 127 ? 7.707 -16.172 -18.562 1 98.44 127 PRO B CA 1
ATOM 2038 C C . PRO B 1 127 ? 9.164 -15.781 -18.781 1 98.44 127 PRO B C 1
ATOM 2040 O O . PRO B 1 127 ? 10.07 -16.453 -18.281 1 98.44 127 PRO B O 1
ATOM 2043 N N . LYS B 1 128 ? 9.406 -14.781 -19.5 1 98.56 128 LYS B N 1
ATOM 2044 C CA . LYS B 1 128 ? 10.766 -14.383 -19.828 1 98.56 128 LYS B CA 1
ATOM 2045 C C . LYS B 1 128 ? 11.445 -13.719 -18.625 1 98.56 128 LYS B C 1
ATOM 2047 O O . LYS B 1 128 ? 12.672 -13.586 -18.594 1 98.56 128 LYS B O 1
ATOM 2052 N N . VAL B 1 129 ? 10.609 -13.266 -17.609 1 98.81 129 VAL B N 1
ATOM 2053 C CA . VAL B 1 129 ? 11.234 -12.438 -16.578 1 98.81 129 VAL B CA 1
ATOM 2054 C C . VAL B 1 129 ? 10.836 -12.93 -15.195 1 98.81 129 VAL B C 1
ATOM 2056 O O . VAL B 1 129 ? 11.008 -12.219 -14.203 1 98.81 129 VAL B O 1
ATOM 2059 N N . VAL B 1 130 ? 10.281 -14.102 -15.062 1 98.81 130 VAL B N 1
ATOM 2060 C CA . VAL B 1 130 ? 9.93 -14.648 -13.758 1 98.81 130 VAL B CA 1
ATOM 2061 C C . VAL B 1 130 ? 10.75 -15.898 -13.477 1 98.81 130 VAL B C 1
ATOM 2063 O O . VAL B 1 130 ? 11.008 -16.703 -14.375 1 98.81 130 VAL B O 1
ATOM 2066 N N . SER B 1 131 ? 11.18 -16.016 -12.25 1 98.5 131 SER B N 1
ATOM 2067 C CA . SER B 1 131 ? 11.961 -17.203 -11.883 1 98.5 131 SER B CA 1
ATOM 2068 C C . SER B 1 131 ? 11.969 -17.406 -10.375 1 98.5 131 SER B C 1
ATOM 2070 O O . SER B 1 131 ? 11.68 -16.484 -9.609 1 98.5 131 SER B O 1
ATOM 2072 N N . ASP B 1 132 ? 12.188 -18.594 -9.938 1 98.19 132 ASP B N 1
ATOM 2073 C CA . ASP B 1 132 ? 12.477 -18.953 -8.555 1 98.19 132 ASP B CA 1
ATOM 2074 C C . ASP B 1 132 ? 11.297 -18.641 -7.645 1 98.19 132 ASP B C 1
ATOM 2076 O O . ASP B 1 132 ? 11.461 -18.016 -6.598 1 98.19 132 ASP B O 1
ATOM 2080 N N . TRP B 1 133 ? 10.141 -19.125 -8.07 1 98.69 133 TRP B N 1
ATOM 2081 C CA . TRP B 1 133 ? 8.969 -19.094 -7.199 1 98.69 133 TRP B CA 1
ATOM 2082 C C . TRP B 1 133 ? 8.82 -20.422 -6.457 1 98.69 133 TRP B C 1
ATOM 2084 O O . TRP B 1 133 ? 9.109 -21.484 -7.004 1 98.69 133 TRP B O 1
ATOM 2094 N N . SER B 1 134 ? 8.422 -20.359 -5.254 1 98.19 134 SER B N 1
ATOM 2095 C CA . SER B 1 134 ? 8.18 -21.547 -4.434 1 98.19 134 SER B CA 1
ATOM 2096 C C . SER B 1 134 ? 6.91 -21.391 -3.604 1 98.19 134 SER B C 1
ATOM 2098 O O . SER B 1 134 ? 6.805 -20.469 -2.783 1 98.19 134 SER B O 1
ATOM 2100 N N . PHE B 1 135 ? 5.969 -22.297 -3.857 1 98 135 PHE B N 1
ATOM 2101 C CA . PHE B 1 135 ? 4.719 -22.312 -3.107 1 98 135 PHE B CA 1
ATOM 2102 C C . PHE B 1 135 ? 4.594 -23.609 -2.309 1 98 135 PHE B C 1
ATOM 2104 O O . PHE B 1 135 ? 4.691 -24.703 -2.871 1 98 135 PHE B O 1
ATOM 2111 N N . SER B 1 136 ? 4.41 -23.5 -1.069 1 97.81 136 SER B N 1
ATOM 2112 C CA . SER B 1 136 ? 4.277 -24.688 -0.236 1 97.81 136 SER B CA 1
ATOM 2113 C C . SER B 1 136 ? 3.316 -24.438 0.923 1 97.81 136 SER B C 1
ATOM 2115 O O . SER B 1 136 ? 3.205 -23.328 1.423 1 97.81 136 SER B O 1
ATOM 2117 N N . GLY B 1 137 ? 2.646 -25.453 1.301 1 98.06 137 GLY B N 1
ATOM 2118 C CA . GLY B 1 137 ? 1.736 -25.359 2.43 1 98.06 137 GLY B CA 1
ATOM 2119 C C . GLY B 1 137 ? 0.536 -24.469 2.154 1 98.06 137 GLY B C 1
ATOM 2120 O O . GLY B 1 137 ? 0.063 -23.766 3.045 1 98.06 137 GLY B O 1
ATOM 2121 N N . ILE B 1 138 ? 0.147 -24.578 0.94 1 98.38 138 ILE B N 1
ATOM 2122 C CA . ILE B 1 138 ? -1.031 -23.812 0.56 1 98.38 138 ILE B CA 1
ATOM 2123 C C . ILE B 1 138 ? -2.295 -24.594 0.919 1 98.38 138 ILE B C 1
ATOM 2125 O O . ILE B 1 138 ? -2.59 -25.625 0.311 1 98.38 138 ILE B O 1
ATOM 2129 N N . LYS B 1 139 ? -2.982 -24.141 1.943 1 98.56 139 LYS B N 1
ATOM 2130 C CA . LYS B 1 139 ? -4.219 -24.766 2.4 1 98.56 139 LYS B CA 1
ATOM 2131 C C . LYS B 1 139 ? -5.383 -23.781 2.363 1 98.56 139 LYS B C 1
ATOM 2133 O O . LYS B 1 139 ? -5.953 -23.453 3.404 1 98.56 139 LYS B O 1
ATOM 2138 N N . VAL B 1 140 ? -5.688 -23.359 1.17 1 98.75 140 VAL B N 1
ATOM 2139 C CA . VAL B 1 140 ? -6.797 -22.438 0.927 1 98.75 140 VAL B CA 1
ATOM 2140 C C . VAL B 1 140 ? -7.984 -23.203 0.345 1 98.75 140 VAL B C 1
ATOM 2142 O O . VAL B 1 140 ? -7.84 -23.906 -0.656 1 98.75 140 VAL B O 1
ATOM 2145 N N . SER B 1 141 ? -9.109 -23.219 1.013 1 98.81 141 SER B N 1
ATOM 2146 C CA . SER B 1 141 ? -10.344 -23.719 0.424 1 98.81 141 SER B CA 1
ATOM 2147 C C . SER B 1 141 ? -10.859 -22.797 -0.671 1 98.81 141 SER B C 1
ATOM 2149 O O . SER B 1 141 ? -11.383 -21.719 -0.383 1 98.81 141 SER B O 1
ATOM 2151 N N . ALA B 1 142 ? -10.68 -23.219 -1.925 1 98.56 142 ALA B N 1
ATOM 2152 C CA . ALA B 1 142 ? -11.07 -22.391 -3.061 1 98.56 142 ALA B CA 1
ATOM 2153 C C . ALA B 1 142 ? -12.148 -23.062 -3.898 1 98.56 142 ALA B C 1
ATOM 2155 O O . ALA B 1 142 ? -12.133 -24.281 -4.07 1 98.56 142 ALA B O 1
ATOM 2156 N N . SER B 1 143 ? -13.016 -22.266 -4.379 1 98.62 143 SER B N 1
ATOM 2157 C CA . SER B 1 143 ? -14.07 -22.812 -5.219 1 98.62 143 SER B CA 1
ATOM 2158 C C . SER B 1 143 ? -13.523 -23.297 -6.555 1 98.62 143 SER B C 1
ATOM 2160 O O . SER B 1 143 ? -14.07 -24.219 -7.16 1 98.62 143 SER B O 1
ATOM 2162 N N . THR B 1 144 ? -12.477 -22.688 -7.055 1 98.56 144 THR B N 1
ATOM 2163 C CA . THR B 1 144 ? -11.828 -23.062 -8.305 1 98.56 144 THR B CA 1
ATOM 2164 C C . THR B 1 144 ? -10.312 -22.922 -8.18 1 98.56 144 THR B C 1
ATOM 2166 O O . THR B 1 144 ? -9.812 -22.188 -7.332 1 98.56 144 THR B O 1
ATOM 2169 N N . THR B 1 145 ? -9.594 -23.594 -9.016 1 97.44 145 THR B N 1
ATOM 2170 C CA . THR B 1 145 ? -8.141 -23.453 -9.055 1 97.44 145 THR B CA 1
ATOM 2171 C C . THR B 1 145 ? -7.746 -22.109 -9.672 1 97.44 145 THR B C 1
ATOM 2173 O O . THR B 1 145 ? -6.766 -21.5 -9.25 1 97.44 145 THR B O 1
ATOM 2176 N N . GLY B 1 146 ? -8.508 -21.656 -10.57 1 97.62 146 GLY B N 1
ATOM 2177 C CA . GLY B 1 146 ? -8.219 -20.422 -11.281 1 97.62 146 GLY B CA 1
ATOM 2178 C C . GLY B 1 146 ? -7.254 -20.609 -12.438 1 97.62 146 GLY B C 1
ATOM 2179 O O . GLY B 1 146 ? -7.188 -21.688 -13.031 1 97.62 146 GLY B O 1
ATOM 2180 N N . ASN B 1 147 ? -6.613 -19.516 -12.797 1 96.44 147 ASN B N 1
ATOM 2181 C CA . ASN B 1 147 ? -5.773 -19.5 -13.992 1 96.44 147 ASN B CA 1
ATOM 2182 C C . ASN B 1 147 ? -4.297 -19.328 -13.633 1 96.44 147 ASN B C 1
ATOM 2184 O O . ASN B 1 147 ? -3.957 -18.562 -12.734 1 96.44 147 ASN B O 1
ATOM 2188 N N . MET B 1 148 ? -3.477 -20.062 -14.375 1 96.81 148 MET B N 1
ATOM 2189 C CA . MET B 1 148 ? -2.027 -19.922 -14.266 1 96.81 148 MET B CA 1
ATOM 2190 C C . MET B 1 148 ? -1.375 -19.969 -15.648 1 96.81 148 MET B C 1
ATOM 2192 O O . MET B 1 148 ? -1.427 -21 -16.328 1 96.81 148 MET B O 1
ATOM 2196 N N . VAL B 1 149 ? -0.809 -18.922 -15.992 1 97.06 149 VAL B N 1
ATOM 2197 C CA . VAL B 1 149 ? -0.088 -18.875 -17.25 1 97.06 149 VAL B CA 1
ATOM 2198 C C . VAL B 1 149 ? 1.219 -18.109 -17.078 1 97.06 149 VAL B C 1
ATOM 2200 O O . VAL B 1 149 ? 1.238 -17.031 -16.453 1 97.06 149 VAL B O 1
ATOM 2203 N N . GLY B 1 150 ? 2.359 -18.75 -17.453 1 97.94 150 GLY B N 1
ATOM 2204 C CA . GLY B 1 150 ? 3.623 -18.047 -17.547 1 97.94 150 GLY B CA 1
ATOM 2205 C C . GLY B 1 150 ? 4.457 -18.125 -16.281 1 97.94 150 GLY B C 1
ATOM 2206 O O . GLY B 1 150 ? 5.562 -17.594 -16.219 1 97.94 150 GLY B O 1
ATOM 2207 N N . GLN B 1 151 ? 3.941 -18.812 -15.281 1 97.5 151 GLN B N 1
ATOM 2208 C CA . GLN B 1 151 ? 4.711 -18.969 -14.047 1 97.5 151 GLN B CA 1
ATOM 2209 C C . GLN B 1 151 ? 5.941 -19.844 -14.273 1 97.5 151 GLN B C 1
ATOM 2211 O O . GLN B 1 151 ? 5.984 -20.625 -15.227 1 97.5 151 GLN B O 1
ATOM 2216 N N . PRO B 1 152 ? 6.922 -19.672 -13.422 1 97.38 152 PRO B N 1
ATOM 2217 C CA . PRO B 1 152 ? 8.07 -20.562 -13.531 1 97.38 152 PRO B CA 1
ATOM 2218 C C . PRO B 1 152 ? 7.68 -22.031 -13.383 1 97.38 152 PRO B C 1
ATOM 2220 O O . PRO B 1 152 ? 6.703 -22.359 -12.695 1 97.38 152 PRO B O 1
ATOM 2223 N N . ASN B 1 153 ? 8.406 -22.922 -13.875 1 93 153 ASN B N 1
ATOM 2224 C CA . ASN B 1 153 ? 8.141 -24.344 -13.836 1 93 153 ASN B CA 1
ATOM 2225 C C . ASN B 1 153 ? 8.148 -24.875 -12.398 1 93 153 ASN B C 1
ATOM 2227 O O . ASN B 1 153 ? 7.566 -25.922 -12.117 1 93 153 ASN B O 1
ATOM 2231 N N . SER B 1 154 ? 8.812 -24.125 -11.555 1 90 154 SER B N 1
ATOM 2232 C CA . SER B 1 154 ? 8.938 -24.562 -10.164 1 90 154 SER B CA 1
ATOM 2233 C C . SER B 1 154 ? 7.598 -24.516 -9.445 1 90 154 SER B C 1
ATOM 2235 O O . SER B 1 154 ? 7.438 -25.078 -8.367 1 90 154 SER B O 1
ATOM 2237 N N . VAL B 1 155 ? 6.766 -23.703 -10.031 1 89.31 155 VAL B N 1
ATOM 2238 C CA . VAL B 1 155 ? 5.426 -23.609 -9.461 1 89.31 155 VAL B CA 1
ATOM 2239 C C . VAL B 1 155 ? 4.434 -24.359 -10.336 1 89.31 155 VAL B C 1
ATOM 2241 O O . VAL B 1 155 ? 4.281 -24.047 -11.523 1 89.31 155 VAL B O 1
ATOM 2244 N N . SER B 1 156 ? 4.152 -25.438 -9.984 1 71.88 156 SER B N 1
ATOM 2245 C CA . SER B 1 156 ? 3.205 -26.219 -10.766 1 71.88 156 SER B CA 1
ATOM 2246 C C . SER B 1 156 ? 2.006 -26.641 -9.93 1 71.88 156 SER B C 1
ATOM 2248 O O . SER B 1 156 ? 2.119 -26.797 -8.711 1 71.88 156 SER B O 1
ATOM 2250 N N . VAL B 1 157 ? 0.911 -26.094 -10.242 1 57.81 157 VAL B N 1
ATOM 2251 C CA . VAL B 1 157 ? -0.251 -26.734 -9.633 1 57.81 157 VAL B CA 1
ATOM 2252 C C . VAL B 1 157 ? -0.662 -27.953 -10.453 1 57.81 157 VAL B C 1
ATOM 2254 O O . VAL B 1 157 ? -0.376 -28.031 -11.648 1 57.81 157 VAL B O 1
#

Foldseek 3Di:
DAFDEQEEAEAEEAEDEAEAEHDCAFDQDADRRREDYNYEYENYEYEHHQEHYEYHYEAPGEYEYAQYEAYQYEYEEYAEYYYYAQADHPVVRGGDLDNRHHYAHEHYEHENYEYEYAEDYHADHQLVRYYHYYYYNHHYHYVYPYDHDNHDPNDDD/DAFDEQEEAEAEEAEDEAEAEHDCAFDQDADRRREDYNYEYENYEYEHHQEHYEYHYEAPGEYEYAQYEAYQYEYEEYAEYYYYAQADHPVVRGGDLDNRHHYAHEHYEHENYEYEYAEDYHADHQLVRYYHYYYYNHHYHYVYPYDHDNHDPNDDD

Secondary structure (DSSP, 8-state):
--SEEEEEEES-EEESSS-EEEEEE-BSSSSGGGEEEEEEEES-EEES-SEEEEEEEETT-EEEEEEEEEES-EEEEEEEEEEEEEEEETTTTEE-S----EEEEEEEEEE--EEEEEEEEEEE--TTSEEEEEEE--EEEEEEEEEEES--TT---/--SEEEEEEES-EEESSS-EEEEEE-BSSSSGGGEEEEEEEES-EEES-SEEEEEEEETT-EEEEEEEEEES-EEEEEEEEEEEEEEEETTTTEE-S----EEEEEEEEEE--EEEEEEEEEEE--TTSEEEEEEE--EEEEEEEEEEES--TT---

pLDDT: mean 97.1, std 4.43, range [57.81, 98.94]

Nearest PDB structures (foldseek):
  6kve-assembly1_A  TM=8.627E-01  e=1.546E-07  Evansstolkia leycettana
  8ikw-assembly4_H  TM=8.918E-01  e=2.618E-07  Fusarium phyllophilum
  1hg8-assembly1_A  TM=8.790E-01  e=3.652E-06  Fusarium verticillioides
  1kcd-assembly1_A  TM=5.785E-01  e=6.853E-03  Chondrostereum purpureum
  3jur-assembly1_C  TM=6.009E-01  e=5.353E-02  Thermotoga maritima

InterPro domains:
  IPR000743 Glycoside hydrolase, family 28 [PF00295] (4-145)
  IPR000743 Glycoside hydrolase, family 28 [PS00502] (11-24)
  IPR006626 Parallel beta-helix repeat [SM00710] (4-24)
  IPR006626 Parallel beta-helix repeat [SM00710] (36-57)
  IPR006626 Parallel beta-helix repeat [SM00710] (65-86)
  IPR006626 Parallel beta-helix repeat [SM00710] (100-122)
  IPR006626 Parallel beta-helix repeat [SM00710] (130-151)
  IPR011050 Pectin lyase fold/virulence factor [SSF51126] (3-146)
  IPR012334 Pectin lyase fold [G3DSA:2.160.20.10] (1-152)
  IPR050434 Glycosyl hydrolase family 28, fungi [PTHR31884] (1-156)